Protein AF-E9T055-F1 (afdb_monomer)

Structure (mmCIF, N/CA/C/O backbone):
data_AF-E9T055-F1
#
_entry.id   AF-E9T055-F1
#
loop_
_atom_site.group_PDB
_atom_site.id
_atom_site.type_symbol
_atom_site.label_atom_id
_atom_site.label_alt_id
_atom_site.label_comp_id
_atom_site.label_asym_id
_atom_site.label_entity_id
_atom_site.label_seq_id
_atom_site.pdbx_PDB_ins_code
_atom_site.Cartn_x
_atom_site.Cartn_y
_atom_site.Cartn_z
_atom_site.occupancy
_atom_site.B_iso_or_equiv
_atom_site.auth_seq_id
_atom_site.auth_comp_id
_atom_site.auth_asym_id
_atom_site.auth_atom_id
_atom_site.pdbx_PDB_model_num
ATOM 1 N N . MET A 1 1 ? 21.273 -7.085 14.433 1.00 46.06 1 MET A N 1
ATOM 2 C CA . MET A 1 1 ? 21.015 -5.702 13.966 1.00 46.06 1 MET A CA 1
ATOM 3 C C . MET A 1 1 ? 19.591 -5.248 14.294 1.00 46.06 1 MET A C 1
ATOM 5 O O . MET A 1 1 ? 19.461 -4.330 15.084 1.00 46.06 1 MET A O 1
ATOM 9 N N . GLN A 1 2 ? 18.532 -5.926 13.826 1.00 58.69 2 GLN A N 1
ATOM 10 C CA . GLN A 1 2 ? 17.132 -5.527 14.103 1.00 58.69 2 GLN A CA 1
ATOM 11 C C . GLN A 1 2 ? 16.731 -5.529 15.595 1.00 58.69 2 GLN A C 1
ATOM 13 O O . GLN A 1 2 ? 15.925 -4.710 16.028 1.00 58.69 2 GLN A O 1
ATOM 18 N N . GLN A 1 3 ? 17.306 -6.429 16.399 1.00 58.56 3 GLN A N 1
ATOM 19 C CA . GLN A 1 3 ? 16.937 -6.596 17.810 1.00 58.56 3 GLN A CA 1
ATOM 20 C C . GLN A 1 3 ? 17.308 -5.380 18.673 1.00 58.56 3 GLN A C 1
ATOM 22 O O . GLN A 1 3 ? 16.549 -5.009 19.565 1.00 58.56 3 GLN A O 1
ATOM 27 N N . THR A 1 4 ? 18.441 -4.740 18.374 1.00 70.06 4 THR A N 1
ATOM 28 C CA . THR A 1 4 ? 18.891 -3.505 19.030 1.00 70.06 4 THR A CA 1
ATOM 29 C C . THR A 1 4 ? 18.048 -2.314 18.575 1.00 70.06 4 THR A C 1
ATOM 31 O O . THR A 1 4 ? 17.658 -1.495 19.397 1.00 70.06 4 THR A O 1
ATOM 34 N N . THR A 1 5 ? 17.680 -2.262 17.290 1.00 83.94 5 THR A N 1
ATOM 35 C CA . THR A 1 5 ? 16.850 -1.186 16.726 1.00 83.94 5 THR A CA 1
ATOM 36 C C . THR A 1 5 ? 15.470 -1.116 17.376 1.00 83.94 5 THR A C 1
ATOM 38 O O . THR A 1 5 ? 15.052 -0.041 17.786 1.00 83.94 5 THR A O 1
ATOM 41 N N . ALA A 1 6 ? 14.776 -2.248 17.530 1.00 86.81 6 ALA A N 1
ATOM 42 C CA . ALA A 1 6 ? 13.441 -2.244 18.128 1.00 86.81 6 ALA A CA 1
ATOM 43 C C . ALA A 1 6 ? 13.454 -1.922 19.634 1.00 86.81 6 ALA A C 1
ATOM 45 O O . ALA A 1 6 ? 12.548 -1.255 20.120 1.00 86.81 6 ALA A O 1
ATOM 46 N N . ALA A 1 7 ? 14.490 -2.357 20.366 1.00 87.69 7 ALA A N 1
ATOM 47 C CA . ALA A 1 7 ? 14.662 -2.001 21.777 1.00 87.69 7 ALA A CA 1
ATOM 48 C C . ALA A 1 7 ? 14.880 -0.497 21.964 1.00 87.69 7 ALA A C 1
ATOM 50 O O . ALA A 1 7 ? 14.247 0.118 22.819 1.00 87.69 7 ALA A O 1
ATOM 51 N N . ASN A 1 8 ? 15.753 0.084 21.138 1.00 92.19 8 ASN A N 1
ATOM 52 C CA . ASN A 1 8 ? 16.032 1.514 21.169 1.00 92.19 8 ASN A CA 1
ATOM 53 C C . ASN A 1 8 ? 14.782 2.317 20.800 1.00 92.19 8 ASN A C 1
ATOM 55 O O . ASN A 1 8 ? 14.433 3.247 21.518 1.00 92.19 8 ASN A O 1
ATOM 59 N N . LEU A 1 9 ? 14.058 1.895 19.756 1.00 90.75 9 LEU A N 1
ATOM 60 C CA . LEU A 1 9 ? 12.804 2.527 19.350 1.00 90.75 9 LEU A CA 1
ATOM 61 C C . LEU A 1 9 ? 11.763 2.506 20.474 1.00 90.75 9 LEU A C 1
ATOM 63 O O . LEU A 1 9 ? 11.134 3.521 20.752 1.00 90.75 9 LEU A O 1
ATOM 67 N N . GLU A 1 10 ? 11.576 1.365 21.138 1.00 93.06 10 GLU A N 1
ATOM 68 C CA . GLU A 1 10 ? 10.626 1.262 22.245 1.00 93.06 10 GLU A CA 1
ATOM 69 C C . GLU A 1 10 ? 11.003 2.184 23.409 1.00 93.06 10 GLU A C 1
ATOM 71 O O . GLU A 1 10 ? 10.148 2.901 23.933 1.00 93.06 10 GLU A O 1
ATOM 76 N N . MET A 1 11 ? 12.282 2.199 23.784 1.00 92.44 11 MET A N 1
ATOM 77 C CA . MET A 1 11 ? 12.797 3.071 24.836 1.00 92.44 11 MET A CA 1
ATOM 78 C C . MET A 1 11 ? 12.567 4.550 24.497 1.00 92.44 11 MET A C 1
ATOM 80 O O . MET A 1 11 ? 12.047 5.295 25.328 1.00 92.44 11 MET A O 1
ATOM 84 N N . GLU A 1 12 ? 12.899 4.968 23.275 1.00 94.31 12 GLU A N 1
ATOM 85 C CA . GLU A 1 12 ? 12.704 6.341 22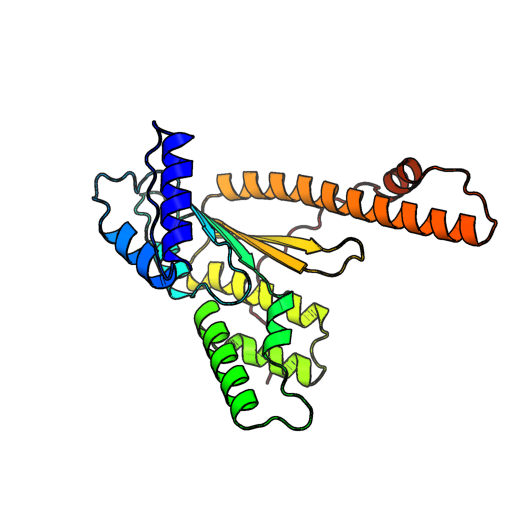.800 1.00 94.31 12 GLU A CA 1
ATOM 86 C C . GLU A 1 12 ? 11.224 6.738 22.784 1.00 94.31 12 GLU A C 1
ATOM 88 O O . GLU A 1 12 ? 10.860 7.799 23.294 1.00 94.31 12 GLU A O 1
ATOM 93 N N . LEU A 1 13 ? 10.351 5.876 22.254 1.00 93.69 13 LEU A N 1
ATOM 94 C CA . LEU A 1 13 ? 8.916 6.140 22.170 1.00 93.69 13 LEU A CA 1
ATOM 95 C C . LEU A 1 13 ? 8.266 6.249 23.553 1.00 93.69 13 LEU A C 1
ATOM 97 O O . LEU A 1 13 ? 7.467 7.159 23.782 1.00 93.69 13 LEU A O 1
ATOM 101 N N . ARG A 1 14 ? 8.616 5.361 24.491 1.00 94.38 14 ARG A N 1
ATOM 102 C CA . ARG A 1 14 ? 8.093 5.414 25.865 1.00 94.38 14 ARG A CA 1
ATOM 103 C C . ARG A 1 14 ? 8.603 6.641 26.622 1.00 94.38 14 ARG A C 1
ATOM 105 O O . ARG A 1 14 ? 7.838 7.223 27.386 1.00 94.38 14 ARG A O 1
ATOM 112 N N . ALA A 1 15 ? 9.849 7.057 26.387 1.00 94.38 15 ALA A N 1
ATOM 113 C CA . ALA A 1 15 ? 10.408 8.269 26.984 1.00 94.38 15 ALA A CA 1
ATOM 114 C C . ALA A 1 15 ? 9.726 9.544 26.460 1.00 94.38 15 ALA A C 1
ATOM 116 O O . ALA A 1 15 ? 9.413 10.438 27.243 1.00 94.38 15 ALA A O 1
ATOM 117 N N . GLN A 1 16 ? 9.462 9.623 25.152 1.00 95.81 16 GLN A N 1
ATOM 118 C CA . GLN A 1 16 ? 8.819 10.791 24.538 1.00 95.81 16 GLN A CA 1
ATOM 119 C C . GLN A 1 16 ? 7.305 10.850 24.798 1.00 95.81 16 GLN A C 1
ATOM 121 O O . GLN A 1 16 ? 6.741 11.939 24.902 1.00 95.81 16 GLN A O 1
ATOM 126 N N . TYR A 1 17 ? 6.637 9.697 24.920 1.00 94.88 17 TYR A N 1
ATOM 127 C CA . TYR A 1 17 ? 5.174 9.610 24.995 1.00 94.88 17 TYR A CA 1
ATOM 128 C C . TYR A 1 17 ? 4.675 8.697 26.134 1.00 94.88 17 TYR A C 1
ATOM 130 O O . TYR A 1 17 ? 3.920 7.753 25.881 1.00 94.88 17 TYR A O 1
ATOM 138 N N . PRO A 1 18 ? 5.009 8.986 27.406 1.00 90.81 18 PRO A N 1
ATOM 139 C CA . PRO A 1 18 ? 4.767 8.077 28.534 1.00 90.81 18 PRO A CA 1
ATOM 140 C C . PRO A 1 18 ? 3.284 7.777 28.816 1.00 90.81 18 PRO A C 1
ATOM 142 O O . PRO A 1 18 ? 2.963 6.756 29.412 1.00 90.81 18 PRO A O 1
ATOM 145 N N . GLY A 1 19 ? 2.364 8.646 28.383 1.00 92.00 19 GLY A N 1
ATOM 146 C CA . GLY A 1 19 ? 0.916 8.462 28.553 1.00 92.00 19 GLY A CA 1
ATOM 147 C C . GLY A 1 19 ? 0.210 7.751 27.393 1.00 92.00 19 GLY A C 1
ATOM 148 O O . GLY A 1 19 ? -1.018 7.666 27.392 1.00 92.00 19 GLY A O 1
ATOM 149 N N . ARG A 1 20 ? 0.938 7.300 26.363 1.00 90.38 20 ARG A N 1
ATOM 150 C CA . ARG A 1 20 ? 0.354 6.624 25.196 1.00 90.38 20 ARG A CA 1
ATOM 151 C C . ARG A 1 20 ? 0.462 5.107 25.344 1.00 90.38 20 ARG A C 1
ATOM 153 O O . ARG A 1 20 ? 1.477 4.584 25.790 1.00 90.38 20 ARG A O 1
ATOM 160 N N . SER A 1 21 ? -0.582 4.400 24.917 1.00 89.06 21 SER A N 1
ATOM 161 C CA . SER A 1 21 ? -0.531 2.946 24.749 1.00 89.06 21 SER A CA 1
ATOM 162 C C . SER A 1 21 ? 0.266 2.640 23.481 1.00 89.06 21 SER A C 1
ATOM 164 O O . SER A 1 21 ? -0.175 2.964 22.378 1.00 89.06 21 SER A O 1
ATOM 166 N N . LEU A 1 22 ? 1.471 2.102 23.662 1.00 91.81 22 LEU A N 1
ATOM 167 C CA . LEU A 1 22 ? 2.442 1.845 22.605 1.00 91.81 22 LEU A CA 1
ATOM 168 C C . LEU A 1 22 ? 2.981 0.428 22.753 1.00 91.81 22 LEU A C 1
ATOM 170 O O . LEU A 1 22 ? 3.386 0.036 23.847 1.00 91.81 22 LEU A O 1
ATOM 174 N N . GLU A 1 23 ? 3.028 -0.289 21.636 1.00 92.50 23 GLU A N 1
ATOM 175 C CA . GLU A 1 23 ? 3.639 -1.609 21.540 1.00 92.50 23 GLU A CA 1
ATOM 176 C C . GLU A 1 23 ? 4.581 -1.654 20.342 1.00 92.50 23 GLU A C 1
ATOM 178 O O . GLU A 1 23 ? 4.219 -1.243 19.237 1.00 92.50 23 GLU A O 1
ATOM 183 N N . VAL A 1 24 ? 5.795 -2.155 20.572 1.00 94.06 24 VAL A N 1
ATOM 184 C CA . VAL A 1 24 ? 6.817 -2.326 19.537 1.00 94.06 24 VAL A CA 1
ATOM 185 C C . VAL A 1 24 ? 7.055 -3.814 19.340 1.00 94.06 24 VAL A C 1
ATOM 187 O O . VAL A 1 24 ? 7.628 -4.492 20.189 1.00 94.06 24 VAL A O 1
ATOM 190 N N . LEU A 1 25 ? 6.617 -4.325 18.193 1.00 93.62 25 LEU A N 1
ATOM 191 C CA . LEU A 1 25 ? 6.795 -5.727 17.834 1.00 93.62 25 LEU A CA 1
ATOM 192 C C . LEU A 1 25 ? 8.102 -5.908 17.068 1.00 93.62 25 LEU A C 1
ATOM 194 O O . LEU A 1 25 ? 8.475 -5.075 16.241 1.00 93.62 25 LEU A O 1
ATOM 198 N N . ARG A 1 26 ? 8.806 -7.007 17.341 1.00 92.19 26 ARG A N 1
ATOM 199 C CA . ARG A 1 26 ? 10.111 -7.297 16.740 1.00 92.19 26 ARG A CA 1
ATOM 200 C C . ARG A 1 26 ? 9.993 -8.460 15.777 1.00 92.19 26 ARG A C 1
ATOM 202 O O . ARG A 1 26 ? 9.520 -9.512 16.176 1.00 92.19 26 ARG A O 1
ATOM 209 N N . GLY A 1 27 ? 10.536 -8.302 14.576 1.00 91.44 27 GLY A N 1
ATOM 210 C CA . GLY A 1 27 ? 10.607 -9.374 13.586 1.00 91.44 27 GLY A CA 1
ATOM 211 C C . GLY A 1 27 ? 9.810 -9.056 12.330 1.00 91.44 27 GLY A C 1
ATOM 212 O O . GLY A 1 27 ? 9.633 -7.892 11.970 1.00 91.44 27 GLY A O 1
ATOM 213 N N . ASP A 1 28 ? 9.372 -10.107 11.643 1.00 92.50 28 ASP A N 1
ATOM 214 C CA . ASP A 1 28 ? 8.614 -9.984 10.403 1.00 92.50 28 ASP A CA 1
ATOM 215 C C . ASP A 1 28 ? 7.184 -9.518 10.697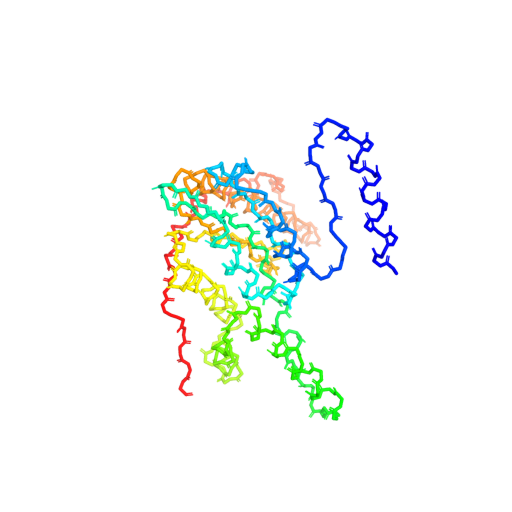 1.00 92.50 28 ASP A C 1
ATOM 217 O O . ASP A 1 28 ? 6.377 -10.238 11.286 1.00 92.50 28 ASP A O 1
ATOM 221 N N . CYS A 1 29 ? 6.846 -8.315 10.238 1.00 93.19 29 CYS A N 1
ATOM 222 C CA . CYS A 1 29 ? 5.507 -7.749 10.367 1.00 93.19 29 CYS A CA 1
ATOM 223 C C . CYS A 1 29 ? 4.394 -8.647 9.796 1.00 93.19 29 CYS A C 1
ATOM 225 O O . CYS A 1 29 ? 3.277 -8.602 10.312 1.00 93.19 29 CYS A O 1
ATOM 227 N N . ASN A 1 30 ? 4.690 -9.502 8.808 1.00 96.25 30 ASN A N 1
ATOM 228 C CA . ASN A 1 30 ? 3.722 -10.450 8.255 1.00 96.25 30 ASN A CA 1
ATOM 229 C C . ASN A 1 30 ? 3.304 -11.536 9.259 1.00 96.25 30 ASN A C 1
ATOM 231 O O . ASN A 1 30 ? 2.252 -12.155 9.108 1.00 96.25 30 ASN A O 1
ATOM 235 N N . VAL A 1 31 ? 4.119 -11.764 10.291 1.00 96.81 31 VAL A N 1
ATOM 236 C CA . VAL A 1 31 ? 3.879 -12.737 11.363 1.00 96.81 31 VAL A CA 1
ATOM 237 C C . VAL A 1 31 ? 3.429 -12.023 12.634 1.00 96.81 31 VAL A C 1
ATOM 239 O O . VAL A 1 31 ? 2.393 -12.359 13.214 1.00 96.81 31 VAL A O 1
ATOM 242 N N . GLU A 1 32 ? 4.181 -11.003 13.040 1.00 96.25 32 GLU A N 1
ATOM 243 C CA . GLU A 1 32 ? 4.028 -10.364 14.344 1.00 96.25 32 GLU A CA 1
ATOM 244 C C . GLU A 1 32 ? 2.740 -9.547 14.454 1.00 96.25 32 GLU A C 1
ATOM 246 O O . GLU A 1 32 ? 2.045 -9.628 15.466 1.00 96.25 32 GLU A O 1
ATOM 251 N N . ILE A 1 33 ? 2.362 -8.798 13.409 1.00 94.88 33 ILE A N 1
ATOM 252 C CA . ILE A 1 33 ? 1.152 -7.963 13.449 1.00 94.88 33 ILE A CA 1
ATOM 253 C C . ILE A 1 33 ? -0.106 -8.832 13.571 1.00 94.88 33 ILE A C 1
ATOM 255 O O . ILE A 1 33 ? -0.892 -8.598 14.496 1.00 94.88 33 ILE A O 1
ATOM 259 N N . PRO A 1 34 ? -0.326 -9.866 12.730 1.00 95.12 34 PRO A N 1
ATOM 260 C CA . PRO A 1 34 ? -1.441 -10.779 12.943 1.00 95.12 34 PRO A CA 1
ATOM 261 C C . PRO A 1 34 ? -1.384 -11.487 14.299 1.00 95.12 34 PRO A C 1
ATOM 263 O O . PRO A 1 34 ? -2.427 -11.645 14.931 1.00 95.12 34 PRO A O 1
ATOM 266 N N . GLY A 1 35 ? -0.195 -11.900 14.753 1.00 95.44 35 GLY A N 1
ATOM 267 C CA . GLY A 1 35 ? 0.003 -12.541 16.054 1.00 95.44 35 GLY A CA 1
ATOM 268 C C . GLY A 1 35 ? -0.468 -11.663 17.211 1.00 95.44 35 GLY A C 1
ATOM 269 O O . GLY A 1 35 ? -1.346 -12.064 17.973 1.00 95.44 35 GLY A O 1
ATOM 270 N N . TYR A 1 36 ? 0.038 -10.435 17.287 1.00 94.44 36 TYR A N 1
ATOM 271 C CA . TYR A 1 36 ? -0.318 -9.464 18.317 1.00 94.44 36 TYR A CA 1
ATOM 272 C C . TYR A 1 36 ? -1.791 -9.047 18.247 1.00 94.44 36 TYR A C 1
ATOM 274 O O . TYR A 1 36 ? -2.503 -9.080 19.244 1.00 94.44 36 TYR A O 1
ATOM 282 N N . LEU A 1 37 ? -2.316 -8.731 17.061 1.00 92.75 37 LEU A N 1
ATOM 283 C CA . LEU A 1 37 ? -3.715 -8.312 16.931 1.00 92.75 37 LEU A CA 1
ATOM 284 C C . LEU A 1 37 ? -4.712 -9.415 17.349 1.00 92.75 37 LEU A C 1
ATOM 286 O O . LEU A 1 37 ? -5.846 -9.109 17.730 1.00 92.75 37 LEU A O 1
ATOM 290 N N . LYS A 1 38 ? -4.323 -10.699 17.305 1.00 91.88 38 LYS A N 1
ATOM 291 C CA . LYS A 1 38 ? -5.142 -11.808 17.832 1.00 91.88 38 LYS A CA 1
ATOM 292 C C . LYS A 1 38 ? -5.223 -11.818 19.358 1.00 91.88 38 LYS A C 1
ATOM 294 O O . LYS A 1 38 ? -6.234 -12.289 19.872 1.00 91.88 38 LYS A O 1
ATOM 299 N N . THR A 1 39 ? -4.209 -11.315 20.067 1.00 91.94 39 THR A N 1
ATOM 300 C CA . THR A 1 39 ? -4.184 -11.310 21.542 1.00 91.94 39 THR A CA 1
ATOM 301 C C . THR A 1 39 ? -5.068 -10.217 22.136 1.00 91.94 39 THR A C 1
ATOM 303 O O . THR A 1 39 ? -5.512 -10.335 23.276 1.00 91.94 39 THR A O 1
ATOM 306 N N . LEU A 1 40 ? -5.366 -9.172 21.356 1.00 89.44 40 LEU A N 1
ATOM 307 C CA . LEU A 1 40 ? -6.234 -8.081 21.782 1.00 89.44 40 LEU A CA 1
ATOM 308 C C . LEU A 1 40 ? -7.634 -8.604 22.116 1.00 89.44 40 LEU A C 1
ATOM 310 O O . LEU A 1 40 ? -8.292 -9.230 21.276 1.00 89.44 40 LEU A O 1
ATOM 314 N N . SER A 1 41 ? -8.098 -8.307 23.331 1.00 81.00 41 SER A N 1
ATOM 315 C CA . SER A 1 41 ? -9.401 -8.748 23.830 1.00 81.00 41 SER A CA 1
ATOM 316 C C . SER A 1 41 ? -10.559 -8.214 22.978 1.00 81.00 41 SER A C 1
ATOM 318 O O . SER A 1 41 ? -10.399 -7.361 22.096 1.00 81.00 41 SER A O 1
ATOM 320 N N . ILE A 1 42 ? -11.763 -8.727 23.237 1.00 71.69 42 ILE A N 1
ATOM 321 C CA . ILE A 1 42 ? -12.974 -8.197 22.604 1.00 71.69 42 ILE A CA 1
ATOM 322 C C . ILE A 1 42 ? -13.282 -6.758 23.044 1.00 71.69 42 ILE A C 1
ATOM 324 O O . ILE A 1 42 ? -13.889 -6.018 22.274 1.00 71.69 42 ILE A O 1
ATOM 328 N N . ASP A 1 43 ? -12.806 -6.369 24.232 1.00 75.38 43 ASP A N 1
ATOM 329 C CA . ASP A 1 43 ? -12.956 -5.025 24.798 1.00 75.38 43 ASP A CA 1
ATOM 330 C C . ASP A 1 43 ? -11.988 -4.016 24.178 1.00 75.38 43 ASP A C 1
ATOM 332 O O . ASP A 1 43 ? -12.212 -2.807 24.277 1.00 75.38 43 ASP A O 1
ATOM 336 N N . TRP A 1 44 ? -10.932 -4.485 23.494 1.00 84.00 44 TRP A N 1
ATOM 337 C CA . TRP A 1 44 ? -10.152 -3.603 22.632 1.00 84.00 44 TRP A CA 1
ATOM 338 C C . TRP A 1 44 ? -11.114 -2.935 21.648 1.00 84.00 44 TRP A C 1
ATOM 340 O O . TRP A 1 44 ? -11.946 -3.644 21.073 1.00 84.00 44 TRP A O 1
ATOM 350 N N . PRO A 1 45 ? -11.038 -1.610 21.418 1.00 79.25 45 PRO A N 1
ATOM 351 C CA . PRO A 1 45 ? -12.057 -0.864 20.690 1.00 79.25 45 PRO A CA 1
ATOM 352 C C . PRO A 1 45 ? -12.019 -1.160 19.183 1.00 79.25 45 PRO A C 1
ATOM 354 O O . PRO A 1 45 ? -11.789 -0.289 18.350 1.00 79.25 45 PRO A O 1
ATOM 357 N N . ARG A 1 46 ? -12.328 -2.401 18.793 1.00 77.19 46 ARG A N 1
ATOM 358 C CA . ARG A 1 46 ? -12.451 -2.883 17.410 1.00 77.19 46 ARG A CA 1
ATOM 359 C C . ARG A 1 46 ? -13.581 -2.162 16.661 1.00 77.19 46 ARG A C 1
ATOM 361 O O . ARG A 1 46 ? -13.644 -2.218 15.429 1.00 77.19 46 ARG A O 1
ATOM 368 N N . TYR A 1 47 ? -14.443 -1.454 17.399 1.00 75.94 47 TYR A N 1
ATOM 369 C CA . TYR A 1 47 ? -15.446 -0.528 16.884 1.00 75.94 47 TYR A CA 1
ATOM 370 C C . TYR A 1 47 ? -14.868 0.836 16.469 1.00 75.94 47 TYR A C 1
ATOM 372 O O . TYR A 1 47 ? -15.416 1.453 15.554 1.00 75.94 47 TYR A O 1
ATOM 380 N N . ALA A 1 48 ? -13.768 1.298 17.071 1.00 82.62 48 ALA A N 1
ATOM 381 C CA . ALA A 1 48 ? -13.141 2.582 16.758 1.00 82.62 48 ALA A CA 1
ATOM 382 C C . ALA A 1 48 ? -12.454 2.569 15.385 1.00 82.62 48 ALA A C 1
ATOM 384 O O . ALA A 1 48 ? -12.232 1.506 14.799 1.00 82.62 48 ALA A O 1
ATOM 385 N N . ALA A 1 49 ? -12.163 3.757 14.849 1.00 85.88 49 ALA A N 1
ATOM 386 C CA . ALA A 1 49 ? -11.407 3.900 13.609 1.00 85.88 49 ALA A CA 1
ATOM 387 C C . ALA A 1 49 ? -9.981 3.360 13.794 1.00 85.88 49 ALA A C 1
ATOM 389 O O . ALA A 1 49 ? -9.342 3.626 14.809 1.00 85.88 49 ALA A O 1
ATOM 390 N N . VAL A 1 50 ? -9.500 2.601 12.810 1.00 91.44 50 VAL A N 1
ATOM 391 C CA . VAL A 1 50 ? -8.140 2.053 12.792 1.00 91.44 50 VAL A CA 1
ATOM 392 C C . VAL A 1 50 ? -7.528 2.397 11.447 1.00 91.44 50 VAL A C 1
ATOM 394 O O . VAL A 1 50 ? -8.144 2.148 10.409 1.00 91.44 50 VAL A O 1
ATOM 397 N N . PHE A 1 51 ? -6.323 2.944 11.495 1.00 92.94 51 PHE A N 1
ATOM 398 C CA . PHE A 1 51 ? -5.527 3.333 10.344 1.00 92.94 51 PHE A CA 1
ATOM 399 C C . PHE A 1 51 ? -4.207 2.564 10.392 1.00 92.94 51 PHE A C 1
ATOM 401 O O . PHE A 1 51 ? -3.564 2.522 11.441 1.00 92.94 51 PHE A O 1
ATOM 408 N N . ALA A 1 52 ? -3.821 1.942 9.283 1.00 95.88 52 ALA A N 1
ATOM 409 C CA . ALA A 1 52 ? -2.570 1.211 9.155 1.00 95.88 52 ALA A CA 1
ATOM 410 C C . ALA A 1 52 ? -1.700 1.861 8.080 1.00 95.88 52 ALA A C 1
ATOM 412 O O . ALA A 1 52 ? -2.053 1.868 6.900 1.00 95.88 52 ALA A O 1
ATOM 413 N N . MET A 1 53 ? -0.545 2.371 8.499 1.00 94.94 53 MET A N 1
ATOM 414 C CA . MET A 1 53 ? 0.514 2.791 7.592 1.00 94.94 53 MET A CA 1
ATOM 415 C C . MET A 1 53 ? 1.356 1.570 7.234 1.00 94.94 53 MET A C 1
ATOM 417 O O . MET A 1 53 ? 2.030 0.998 8.087 1.00 94.94 53 MET A O 1
ATOM 421 N N . VAL A 1 54 ? 1.264 1.149 5.979 1.00 94.88 54 VAL A N 1
ATOM 422 C CA . VAL A 1 54 ? 1.980 0.002 5.430 1.00 94.88 54 VAL A CA 1
ATOM 423 C C . VAL A 1 54 ? 3.134 0.545 4.599 1.00 94.88 54 VAL A C 1
ATOM 425 O O . VAL A 1 54 ? 2.985 0.837 3.412 1.00 94.88 54 VAL A O 1
ATOM 428 N N . ASP A 1 55 ? 4.264 0.741 5.268 1.00 89.69 55 ASP A N 1
ATOM 429 C CA . ASP A 1 55 ? 5.481 1.285 4.677 1.00 89.69 55 ASP A CA 1
ATOM 430 C C . ASP A 1 55 ? 6.446 0.149 4.330 1.00 89.69 55 ASP A C 1
ATOM 432 O O . ASP A 1 55 ? 7.122 -0.405 5.197 1.00 89.69 55 ASP A O 1
ATOM 436 N N . GLN A 1 56 ? 6.442 -0.256 3.062 1.00 85.00 56 GLN A N 1
ATOM 437 C CA . GLN A 1 56 ? 7.370 -1.252 2.536 1.00 85.00 56 GLN A CA 1
ATOM 438 C C . GLN A 1 56 ? 8.288 -0.613 1.504 1.00 85.00 56 GLN A C 1
ATOM 440 O O . GLN A 1 56 ? 7.894 0.302 0.779 1.00 85.00 56 GLN A O 1
ATOM 445 N N . PHE A 1 57 ? 9.503 -1.140 1.398 1.00 77.38 57 PHE A N 1
ATOM 446 C CA . PHE A 1 57 ? 10.483 -0.629 0.451 1.00 77.38 57 PHE A CA 1
ATOM 447 C C . PHE A 1 57 ? 10.268 -1.217 -0.951 1.00 77.38 57 PHE A C 1
ATOM 449 O O . PHE A 1 57 ? 10.331 -0.506 -1.949 1.00 77.38 57 PHE A O 1
ATOM 456 N N . SER A 1 58 ? 9.994 -2.516 -1.037 1.00 82.12 58 SER A N 1
ATOM 457 C CA . SER A 1 58 ? 9.814 -3.280 -2.269 1.00 82.12 58 SER A CA 1
ATOM 458 C C . SER A 1 58 ? 8.619 -4.234 -2.127 1.00 82.12 58 SER A C 1
ATOM 460 O O . SER A 1 58 ? 7.480 -3.791 -2.252 1.00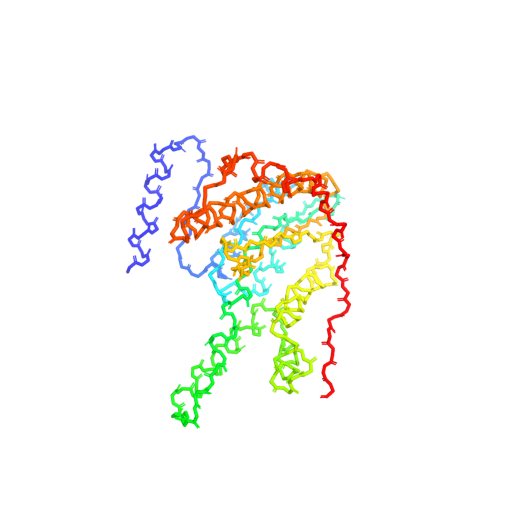 82.12 58 SER A O 1
ATOM 462 N N . ALA A 1 59 ? 8.867 -5.525 -1.892 1.00 88.25 59 ALA A N 1
ATOM 463 C CA . ALA A 1 59 ? 7.869 -6.590 -1.787 1.00 88.25 59 ALA A CA 1
ATOM 464 C C . ALA A 1 59 ? 8.042 -7.347 -0.461 1.00 88.25 59 ALA A C 1
ATOM 466 O O . ALA A 1 59 ? 8.323 -8.551 -0.436 1.00 88.25 59 ALA A O 1
ATOM 467 N N . GLU A 1 60 ? 8.035 -6.612 0.651 1.00 90.81 60 GLU A N 1
ATOM 468 C CA . GLU A 1 60 ? 8.142 -7.166 2.006 1.00 90.81 60 GLU A CA 1
ATOM 469 C C . GLU A 1 60 ? 6.775 -7.552 2.572 1.00 90.81 60 GLU A C 1
ATOM 471 O O . GLU A 1 60 ? 6.673 -8.570 3.254 1.00 90.81 60 GLU A O 1
ATOM 476 N N . ILE A 1 61 ? 5.729 -6.772 2.291 1.00 95.06 61 ILE A N 1
ATOM 477 C CA . ILE A 1 61 ? 4.394 -7.004 2.845 1.00 95.06 61 ILE A CA 1
ATOM 478 C C . ILE A 1 61 ? 3.628 -7.957 1.942 1.00 95.06 61 ILE A C 1
ATOM 480 O O . ILE A 1 61 ? 3.409 -7.693 0.763 1.00 95.06 61 ILE A O 1
ATOM 484 N N . SER A 1 62 ? 3.196 -9.067 2.524 1.00 96.31 62 SER A N 1
ATOM 485 C CA . SER A 1 62 ? 2.368 -10.075 1.880 1.00 96.31 62 SER A CA 1
ATOM 486 C C . SER A 1 62 ? 0.903 -9.653 1.803 1.00 96.31 62 SER A C 1
ATOM 488 O O . SER A 1 62 ? 0.375 -8.936 2.660 1.00 96.31 62 SER A O 1
ATOM 490 N N . TRP A 1 63 ? 0.216 -10.187 0.800 1.00 97.69 63 TRP A N 1
ATOM 491 C CA . TRP A 1 63 ? -1.221 -10.047 0.634 1.00 97.69 63 TRP A CA 1
ATOM 492 C C . TRP A 1 63 ? -2.004 -10.541 1.851 1.00 97.69 63 TRP A C 1
ATOM 494 O O . TRP A 1 63 ? -2.960 -9.890 2.262 1.00 97.69 63 TRP A O 1
ATOM 504 N N . ASP A 1 64 ? -1.567 -11.635 2.475 1.00 97.81 64 ASP A N 1
ATOM 505 C CA . ASP A 1 64 ? -2.226 -12.218 3.649 1.00 97.81 64 ASP A CA 1
ATOM 506 C C . ASP A 1 64 ? -2.251 -11.245 4.834 1.00 97.81 64 ASP A C 1
ATOM 508 O O . ASP A 1 64 ? -3.215 -11.202 5.599 1.00 97.81 64 ASP A O 1
ATOM 512 N N . THR A 1 65 ? -1.228 -10.394 4.955 1.00 97.62 65 THR A N 1
ATOM 513 C CA . THR A 1 65 ? -1.190 -9.344 5.982 1.00 97.62 65 THR A CA 1
ATOM 514 C C . THR A 1 65 ? -2.218 -8.255 5.695 1.00 97.62 65 THR A C 1
ATOM 516 O O . THR A 1 65 ? -2.955 -7.844 6.596 1.00 97.62 65 THR A O 1
ATOM 519 N N . LEU A 1 66 ? -2.333 -7.822 4.437 1.00 97.62 66 LEU A N 1
ATOM 520 C CA . LEU A 1 66 ? -3.358 -6.860 4.021 1.00 97.62 66 LEU A CA 1
ATOM 521 C C . LEU A 1 66 ? -4.766 -7.441 4.190 1.00 97.62 66 LEU A C 1
ATOM 523 O O . LEU A 1 66 ? -5.670 -6.765 4.687 1.00 97.62 66 LEU A O 1
ATOM 527 N N . GLU A 1 67 ? -4.950 -8.711 3.832 1.00 97.62 67 GLU A N 1
ATOM 528 C CA . GLU A 1 67 ? -6.204 -9.430 4.013 1.00 97.62 67 GLU A CA 1
ATOM 529 C C . GLU A 1 67 ? -6.577 -9.510 5.496 1.00 97.62 67 GLU A C 1
ATOM 531 O O . GLU A 1 67 ? -7.714 -9.185 5.861 1.00 97.62 67 GLU A O 1
ATOM 536 N N . TYR A 1 68 ? -5.619 -9.854 6.360 1.00 96.75 68 TYR A N 1
ATOM 537 C CA . TYR A 1 68 ? -5.816 -9.894 7.803 1.00 96.75 68 TYR A CA 1
ATOM 538 C C . TYR A 1 68 ? -6.270 -8.531 8.347 1.00 96.75 68 TYR A C 1
ATOM 540 O O . TYR A 1 68 ? -7.301 -8.446 9.023 1.00 96.75 68 TYR A O 1
ATOM 548 N N . LEU A 1 69 ? -5.569 -7.446 7.997 1.00 95.94 69 LEU A N 1
ATOM 549 C CA . LEU A 1 69 ? -5.944 -6.083 8.393 1.00 95.94 69 LEU A CA 1
ATOM 550 C C . LEU A 1 69 ? -7.351 -5.713 7.901 1.00 95.94 69 LEU A C 1
ATOM 552 O O . LEU A 1 69 ? -8.154 -5.169 8.663 1.00 95.94 69 LEU A O 1
ATOM 556 N N . SER A 1 70 ? -7.701 -6.078 6.664 1.00 94.81 70 SER A N 1
ATOM 557 C CA . SER A 1 70 ? -9.015 -5.785 6.071 1.00 94.81 70 SER A CA 1
ATOM 558 C C . SER A 1 70 ? -10.194 -6.454 6.796 1.00 94.81 70 SER A C 1
ATOM 560 O O . SER A 1 70 ? -11.341 -6.015 6.650 1.00 94.81 70 SER A O 1
ATOM 562 N N . ARG A 1 71 ? -9.921 -7.516 7.569 1.00 92.44 71 ARG A N 1
ATOM 563 C CA . ARG A 1 71 ? -10.901 -8.313 8.330 1.00 92.44 71 ARG A CA 1
ATOM 564 C C . ARG A 1 71 ? -10.819 -8.104 9.842 1.00 92.44 71 ARG A C 1
ATOM 566 O O . ARG A 1 71 ? -11.716 -8.536 10.561 1.00 92.44 71 ARG A O 1
ATOM 573 N N . PHE A 1 72 ? -9.763 -7.459 10.337 1.00 91.88 72 PHE A N 1
ATOM 574 C CA . PHE A 1 72 ? -9.497 -7.343 11.771 1.00 91.88 72 PHE A CA 1
ATOM 575 C C . PHE A 1 72 ? -10.602 -6.592 12.534 1.00 91.88 72 PHE A C 1
ATOM 577 O O . PHE A 1 72 ? -10.974 -6.973 13.652 1.00 91.88 72 PHE A O 1
ATOM 584 N N . ARG A 1 73 ? -11.148 -5.527 11.931 1.00 87.75 73 ARG A N 1
ATOM 585 C CA . ARG A 1 73 ? -12.215 -4.732 12.548 1.00 87.75 73 ARG A CA 1
ATOM 586 C C . ARG A 1 73 ? -13.549 -5.464 12.538 1.00 87.75 73 ARG A C 1
ATOM 588 O O . ARG A 1 73 ? -13.952 -6.072 11.553 1.00 87.75 73 ARG A O 1
ATOM 595 N N . ARG A 1 74 ? -14.280 -5.303 13.639 1.00 75.75 74 ARG A N 1
ATOM 596 C CA . ARG A 1 74 ? -15.642 -5.806 13.826 1.00 75.75 74 ARG A CA 1
ATOM 597 C C . ARG A 1 74 ? -16.517 -4.635 14.247 1.00 75.75 74 ARG A C 1
ATOM 599 O O . ARG A 1 74 ? -16.547 -4.268 15.416 1.00 75.75 74 ARG A O 1
ATOM 606 N N . ASN A 1 75 ? -17.187 -4.000 13.289 1.00 79.62 75 ASN A N 1
ATOM 607 C CA . ASN A 1 75 ? -18.134 -2.924 13.576 1.00 79.62 75 ASN A CA 1
ATOM 608 C C . ASN A 1 75 ? -19.406 -3.078 12.737 1.00 79.62 75 ASN A C 1
ATOM 610 O O . ASN A 1 75 ? -19.369 -3.585 11.619 1.00 79.62 75 ASN A O 1
ATOM 614 N N . LYS A 1 76 ? -20.530 -2.591 13.279 1.00 80.06 76 LYS A N 1
ATOM 615 C CA . LYS A 1 76 ? -21.859 -2.680 12.647 1.00 80.06 76 LYS A CA 1
ATOM 616 C C . LYS A 1 76 ? -21.969 -1.911 11.325 1.00 80.06 76 LYS A C 1
ATOM 618 O O . LYS A 1 76 ? -22.890 -2.157 10.561 1.00 80.06 76 LYS A O 1
ATOM 623 N N . ARG A 1 77 ? -21.046 -0.979 11.064 1.00 83.75 77 ARG A N 1
ATOM 624 C CA . ARG A 1 77 ? -21.012 -0.161 9.842 1.00 83.75 77 ARG A CA 1
ATOM 625 C C . ARG A 1 77 ? -20.236 -0.832 8.703 1.00 83.75 77 ARG A C 1
ATOM 627 O O . ARG A 1 77 ? -20.161 -0.262 7.624 1.00 83.75 77 ARG A O 1
ATOM 634 N N . GLY A 1 78 ? -19.640 -2.005 8.938 1.00 83.75 78 GLY A N 1
ATOM 635 C CA . GLY A 1 78 ? -18.838 -2.719 7.940 1.00 83.75 78 GLY A CA 1
ATOM 636 C C . GLY A 1 78 ? -17.506 -2.041 7.599 1.00 83.75 78 GLY A C 1
ATOM 637 O O . GLY A 1 78 ? -16.889 -2.374 6.592 1.00 83.75 78 GLY A O 1
ATOM 638 N N . PHE A 1 79 ? -17.041 -1.086 8.410 1.00 89.38 79 PHE A N 1
ATOM 639 C CA . PHE A 1 79 ? -15.800 -0.368 8.132 1.00 89.38 79 PHE A CA 1
ATOM 640 C C . PHE A 1 79 ? -14.570 -1.252 8.337 1.00 89.38 79 PHE A C 1
ATOM 642 O O . PHE A 1 79 ? -14.459 -1.967 9.334 1.00 89.38 79 PHE A O 1
ATOM 649 N N . LYS A 1 80 ? -13.610 -1.143 7.425 1.00 93.19 80 LYS A N 1
ATOM 650 C CA . LYS A 1 80 ? -12.326 -1.846 7.490 1.00 93.19 80 LYS A CA 1
ATOM 651 C C . LYS A 1 80 ? -11.270 -0.994 8.197 1.00 93.19 80 LYS A C 1
ATOM 653 O O . LYS A 1 80 ? -11.539 0.147 8.587 1.00 93.19 80 LYS A O 1
ATOM 658 N N . VAL A 1 81 ? -10.093 -1.574 8.423 1.00 95.06 81 VAL A N 1
ATOM 659 C CA . VAL A 1 81 ? -8.883 -0.789 8.705 1.00 95.06 81 VAL A CA 1
ATOM 660 C C . VAL A 1 81 ? -8.579 0.036 7.458 1.00 95.06 81 VAL A C 1
ATOM 662 O O . VAL A 1 81 ? -8.541 -0.528 6.365 1.00 95.06 81 VAL A O 1
ATOM 665 N N . GLU A 1 82 ? -8.408 1.345 7.601 1.00 96.19 82 GLU A N 1
ATOM 666 C CA . GLU A 1 82 ? -7.981 2.198 6.490 1.00 96.19 82 GLU A CA 1
ATOM 667 C C . GLU A 1 82 ? -6.492 1.970 6.238 1.00 96.19 82 GLU A C 1
ATOM 669 O O . GLU A 1 82 ? -5.696 2.023 7.175 1.00 96.19 82 GLU A O 1
ATOM 674 N N . LEU A 1 83 ? -6.122 1.663 4.996 1.00 97.12 83 LEU A N 1
ATOM 675 C CA . LEU A 1 83 ? -4.739 1.356 4.637 1.00 97.12 83 LEU A CA 1
ATOM 676 C C . LEU A 1 83 ? -4.102 2.561 3.965 1.00 97.12 83 LEU A C 1
ATOM 678 O O . LEU A 1 83 ? -4.688 3.130 3.048 1.00 97.12 83 LEU A O 1
ATOM 682 N N . TRP A 1 84 ? -2.884 2.887 4.372 1.00 95.31 84 TRP A N 1
ATOM 683 C CA . TRP A 1 84 ? -1.977 3.778 3.665 1.00 95.31 84 TRP A CA 1
ATOM 684 C C . TRP A 1 84 ? -0.781 2.963 3.196 1.00 95.31 84 TRP A C 1
ATOM 686 O O . TRP A 1 84 ? 0.141 2.708 3.966 1.00 95.31 84 TRP A O 1
ATOM 696 N N . LEU A 1 85 ? -0.834 2.494 1.954 1.00 94.62 85 LEU A N 1
ATOM 697 C CA . LEU A 1 85 ? 0.148 1.572 1.396 1.00 94.62 85 LEU A CA 1
ATOM 698 C C . LEU A 1 85 ? 1.181 2.325 0.563 1.00 94.62 85 LEU A C 1
ATOM 700 O O . LEU A 1 85 ? 0.846 2.842 -0.502 1.00 94.62 85 LEU A O 1
ATOM 704 N N . TYR A 1 86 ? 2.437 2.334 1.003 1.00 91.00 86 TYR A N 1
ATOM 705 C CA . TYR A 1 86 ? 3.554 2.729 0.150 1.00 91.00 86 TYR A CA 1
ATOM 706 C C . TYR A 1 86 ? 3.830 1.617 -0.858 1.00 91.00 86 TYR A C 1
ATOM 708 O O . TYR A 1 86 ? 4.109 0.473 -0.498 1.00 91.00 86 TYR A O 1
ATOM 716 N N . PHE A 1 87 ? 3.707 1.944 -2.142 1.00 88.88 87 PHE A N 1
ATOM 717 C CA . PHE A 1 87 ? 3.835 0.985 -3.225 1.00 88.88 87 PHE A CA 1
ATOM 718 C C . PHE A 1 87 ? 5.005 1.349 -4.144 1.00 88.88 87 PHE A C 1
ATOM 720 O O . PHE A 1 87 ? 4.902 2.209 -5.024 1.00 88.88 87 PHE A O 1
ATOM 727 N N . GLY A 1 88 ? 6.136 0.669 -3.939 1.00 80.81 88 GLY A N 1
ATOM 728 C CA . GLY A 1 88 ? 7.399 0.864 -4.659 1.00 80.81 88 GLY A CA 1
ATOM 729 C C . GLY A 1 88 ? 7.427 0.270 -6.072 1.00 80.81 88 GLY A C 1
ATOM 730 O O . GLY A 1 88 ? 8.380 -0.417 -6.438 1.00 80.81 88 GLY A O 1
ATOM 731 N N . HIS A 1 89 ? 6.403 0.519 -6.896 1.00 78.88 89 HIS A N 1
ATOM 732 C CA . HIS A 1 89 ? 6.274 -0.072 -8.240 1.00 78.88 89 HIS A CA 1
ATOM 733 C C . HIS A 1 89 ? 7.472 0.203 -9.170 1.00 78.88 89 HIS A C 1
ATOM 735 O O . HIS A 1 89 ? 7.749 -0.592 -10.067 1.00 78.88 89 HIS A O 1
ATOM 741 N N . GLY A 1 90 ? 8.209 1.301 -8.964 1.00 71.06 90 GLY A N 1
ATOM 742 C CA . GLY A 1 90 ? 9.423 1.621 -9.724 1.00 71.06 90 GLY A CA 1
ATOM 743 C C . GLY A 1 90 ? 10.615 0.698 -9.436 1.00 71.06 90 GLY A C 1
ATOM 744 O O . GLY A 1 90 ? 11.515 0.584 -10.269 1.00 71.06 90 GLY A O 1
ATOM 745 N N . LEU A 1 91 ? 10.621 0.016 -8.288 1.00 71.56 91 LEU A N 1
ATOM 746 C CA . LEU A 1 91 ? 11.700 -0.882 -7.869 1.00 71.56 91 LEU A CA 1
ATOM 747 C C . LEU A 1 91 ? 11.466 -2.328 -8.320 1.00 71.56 91 LEU A C 1
ATOM 749 O O . LEU A 1 91 ? 12.429 -3.076 -8.482 1.00 71.56 91 LEU A O 1
ATOM 753 N N . LEU A 1 92 ? 10.213 -2.708 -8.592 1.00 79.25 92 LEU A N 1
ATOM 754 C CA . LEU A 1 92 ? 9.854 -4.073 -8.985 1.00 79.25 92 LEU A CA 1
ATOM 755 C C . LEU A 1 92 ? 10.602 -4.562 -10.241 1.00 79.25 92 LEU A C 1
ATOM 757 O O . LEU A 1 92 ? 11.208 -5.627 -10.159 1.00 79.25 92 LEU A O 1
ATOM 761 N N . PRO A 1 93 ? 10.696 -3.797 -11.349 1.00 76.00 93 PRO A N 1
ATOM 762 C CA . PRO A 1 93 ? 11.467 -4.214 -12.524 1.00 76.00 93 PRO A CA 1
ATOM 763 C C . PRO A 1 93 ? 12.939 -4.530 -12.257 1.00 76.00 93 PRO A C 1
ATOM 765 O O . PRO A 1 93 ? 13.511 -5.393 -12.915 1.00 76.00 93 PRO A O 1
ATOM 768 N N . ARG A 1 94 ? 13.571 -3.821 -11.312 1.00 74.50 94 ARG A N 1
ATOM 769 C CA . ARG A 1 94 ? 15.023 -3.903 -11.097 1.00 74.50 94 ARG A CA 1
ATOM 770 C C . ARG A 1 94 ? 15.459 -5.264 -10.564 1.00 74.50 94 ARG A C 1
ATOM 772 O O . ARG A 1 94 ? 16.566 -5.691 -10.859 1.00 74.50 94 ARG A O 1
ATOM 779 N N . GLY A 1 95 ? 14.601 -5.939 -9.801 1.00 74.75 95 GLY A N 1
ATOM 780 C CA . GLY A 1 95 ? 14.892 -7.273 -9.269 1.00 74.75 95 GLY A CA 1
ATOM 781 C C . GLY A 1 95 ? 14.524 -8.426 -10.210 1.00 74.75 95 GLY A C 1
ATOM 782 O O . GLY A 1 95 ? 14.740 -9.577 -9.849 1.00 74.75 95 GLY A O 1
ATOM 783 N N . LEU A 1 96 ? 13.959 -8.135 -11.389 1.00 79.19 96 LEU A N 1
ATOM 784 C CA . LEU A 1 96 ? 13.481 -9.142 -12.347 1.00 79.19 96 LEU A CA 1
ATOM 785 C C . LEU A 1 96 ? 14.392 -9.318 -13.571 1.00 79.19 96 LEU A C 1
ATOM 787 O O . LEU A 1 96 ? 14.177 -10.235 -14.358 1.00 79.19 96 LEU A O 1
ATOM 791 N N . GLY A 1 97 ? 15.394 -8.454 -13.744 1.00 76.88 97 GLY A N 1
ATOM 792 C CA . GLY A 1 97 ? 16.338 -8.546 -14.854 1.00 76.88 97 GLY A CA 1
ATOM 793 C C . GLY A 1 97 ? 17.330 -9.693 -14.669 1.00 76.88 97 GLY A C 1
ATOM 794 O O . GLY A 1 97 ? 18.051 -9.745 -13.672 1.00 76.88 97 GLY A O 1
ATOM 795 N N . LEU A 1 98 ? 17.397 -10.579 -15.658 1.00 67.31 98 LEU A N 1
ATOM 796 C CA . LEU A 1 98 ? 18.530 -11.472 -15.873 1.00 67.31 98 LEU A CA 1
ATOM 797 C C . LEU A 1 98 ? 19.436 -10.760 -16.886 1.00 67.31 98 LEU A C 1
ATOM 799 O O . LEU A 1 98 ? 18.949 -10.348 -17.933 1.00 67.31 98 LEU A O 1
ATOM 803 N N . GLY A 1 99 ? 20.708 -10.527 -16.553 1.00 67.12 99 GLY A N 1
ATOM 804 C CA . GLY A 1 99 ? 21.676 -10.013 -17.534 1.00 67.12 99 GLY A CA 1
ATOM 805 C C . GLY A 1 99 ? 21.879 -10.996 -18.696 1.00 67.12 99 GLY A C 1
ATOM 806 O O . GLY A 1 99 ? 21.296 -12.077 -18.686 1.00 67.12 99 GLY A O 1
ATOM 807 N N . ASP A 1 100 ? 22.729 -10.647 -19.664 1.00 68.00 100 ASP A N 1
ATOM 808 C CA . ASP A 1 100 ? 22.865 -11.406 -20.922 1.00 68.00 100 ASP A CA 1
ATOM 809 C C . ASP A 1 100 ? 23.334 -12.866 -20.728 1.00 68.00 100 ASP A C 1
ATOM 811 O O . ASP A 1 100 ? 22.892 -13.759 -21.448 1.00 68.00 100 ASP A O 1
ATOM 815 N N . GLU A 1 101 ? 24.157 -13.139 -19.707 1.00 72.69 101 GLU A N 1
ATOM 816 C CA . GLU A 1 101 ? 24.599 -14.492 -19.329 1.00 72.69 101 GLU A CA 1
ATOM 817 C C . GLU A 1 101 ? 24.417 -14.730 -17.817 1.00 72.69 101 GLU A C 1
ATOM 819 O O . GLU A 1 101 ? 25.344 -14.542 -17.023 1.00 72.69 101 GLU A O 1
ATOM 824 N N . PRO A 1 102 ? 23.209 -15.110 -17.364 1.00 78.94 102 PRO A N 1
ATOM 825 C CA . PRO A 1 102 ? 22.939 -15.283 -15.947 1.00 78.94 102 PRO A CA 1
ATOM 826 C C . PRO A 1 102 ? 23.456 -16.639 -15.452 1.00 78.94 102 PRO A C 1
ATOM 828 O O . PRO A 1 102 ? 23.102 -17.698 -15.973 1.00 78.94 102 PRO A O 1
ATOM 831 N N . ASP A 1 103 ? 24.244 -16.626 -14.378 1.00 85.06 103 ASP A N 1
ATOM 832 C CA . ASP A 1 103 ? 24.598 -17.856 -13.674 1.00 85.06 103 ASP A CA 1
ATOM 833 C C . ASP A 1 103 ? 23.376 -18.480 -12.955 1.00 85.06 103 ASP A C 1
ATOM 835 O O . ASP A 1 103 ? 22.323 -17.858 -12.760 1.00 85.06 103 ASP A O 1
ATOM 839 N N . LYS A 1 104 ? 23.509 -19.738 -12.510 1.00 87.19 104 LYS A N 1
ATOM 840 C CA . LYS A 1 104 ? 22.436 -20.446 -11.782 1.00 87.19 104 LYS A CA 1
ATOM 841 C C . LYS A 1 104 ? 21.986 -19.704 -10.516 1.00 87.19 104 LYS A C 1
ATOM 843 O O . LYS A 1 104 ? 20.829 -19.827 -10.113 1.00 87.19 104 LYS A O 1
ATOM 848 N N . ALA A 1 105 ? 22.881 -18.955 -9.872 1.00 86.44 105 ALA A N 1
ATOM 849 C CA . ALA A 1 105 ? 22.563 -18.213 -8.659 1.00 86.44 105 ALA A CA 1
ATOM 850 C C . ALA A 1 105 ? 21.722 -16.963 -8.965 1.00 86.44 105 ALA A C 1
ATOM 852 O O . ALA A 1 105 ? 20.812 -16.643 -8.203 1.00 86.44 105 ALA A O 1
ATOM 853 N N . ALA A 1 106 ? 21.976 -16.283 -10.082 1.00 84.94 106 ALA A N 1
ATOM 854 C CA . ALA A 1 106 ? 21.202 -15.155 -10.577 1.00 84.94 106 ALA A CA 1
ATOM 855 C C . ALA A 1 106 ? 19.780 -15.588 -10.937 1.00 84.94 106 ALA A C 1
ATOM 857 O O . ALA A 1 106 ? 18.826 -14.967 -10.469 1.00 84.94 106 ALA A O 1
ATOM 858 N N . VAL A 1 107 ? 19.638 -16.708 -11.655 1.00 85.81 107 VAL A N 1
ATOM 859 C CA . VAL A 1 107 ? 18.326 -17.306 -11.958 1.00 85.81 107 VAL A CA 1
ATOM 860 C C . VAL A 1 107 ? 17.546 -17.593 -10.673 1.00 85.81 107 VAL A C 1
ATOM 862 O O . VAL A 1 107 ? 16.382 -17.212 -10.556 1.00 85.81 107 VAL A O 1
ATOM 865 N N . LYS A 1 108 ? 18.200 -18.191 -9.668 1.00 89.00 108 LYS A N 1
ATOM 866 C CA . LYS A 1 108 ? 17.570 -18.475 -8.373 1.00 89.00 108 LYS A CA 1
ATOM 867 C C . LYS A 1 108 ? 17.106 -17.202 -7.652 1.00 89.00 108 LYS A C 1
ATOM 869 O O . LYS A 1 108 ? 15.971 -17.165 -7.190 1.00 89.00 108 LYS A O 1
ATOM 874 N N . ARG A 1 109 ? 17.935 -16.151 -7.588 1.00 88.75 109 ARG A N 1
ATOM 875 C CA . ARG A 1 109 ? 17.570 -14.873 -6.939 1.00 88.75 109 ARG A CA 1
ATOM 876 C C . ARG A 1 109 ? 16.372 -14.202 -7.609 1.00 88.75 109 ARG A C 1
ATOM 878 O O . ARG A 1 109 ? 15.498 -13.690 -6.914 1.00 88.75 109 ARG A O 1
ATOM 885 N N . VAL A 1 110 ? 16.325 -14.210 -8.941 1.00 88.25 110 VAL A N 1
ATOM 886 C CA . VAL A 1 110 ? 15.193 -13.652 -9.696 1.00 88.25 110 VAL A CA 1
ATOM 887 C C . VAL A 1 110 ? 13.919 -14.443 -9.415 1.00 88.25 110 VAL A C 1
ATOM 889 O O . VAL A 1 110 ? 12.871 -13.838 -9.194 1.00 88.25 110 VAL A O 1
ATOM 892 N N . GLN A 1 111 ? 14.00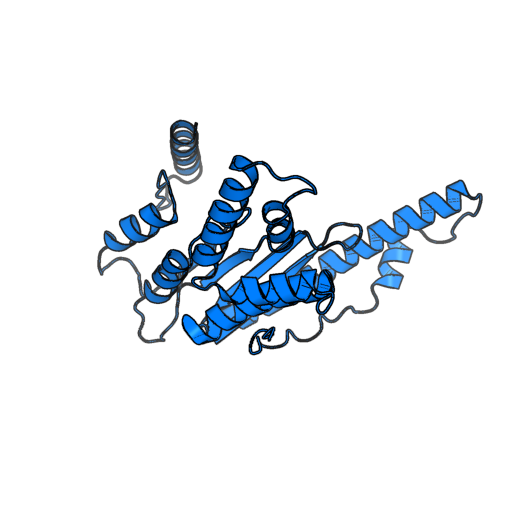1 -15.775 -9.341 1.00 89.81 111 GLN A N 1
ATOM 893 C CA . GLN A 1 111 ? 12.849 -16.601 -8.981 1.00 89.81 111 GLN A CA 1
ATOM 894 C C . GLN A 1 111 ? 12.363 -16.315 -7.554 1.00 89.81 111 GLN A C 1
ATOM 896 O O . GLN A 1 111 ? 11.182 -16.044 -7.361 1.00 89.81 111 GLN A O 1
ATOM 901 N N . GLU A 1 112 ? 13.265 -16.288 -6.569 1.00 91.56 112 GLU A N 1
ATOM 902 C CA . GLU A 1 112 ? 12.927 -15.963 -5.175 1.00 91.56 112 GLU A CA 1
ATOM 903 C C . GLU A 1 112 ? 12.279 -14.574 -5.055 1.00 91.56 112 GLU A C 1
ATOM 905 O O . GLU A 1 112 ? 11.338 -14.375 -4.281 1.00 91.56 112 GLU A O 1
ATOM 910 N N . TYR A 1 113 ? 12.751 -13.601 -5.838 1.00 91.56 113 TYR A N 1
ATOM 911 C CA . TYR A 1 113 ? 12.160 -12.269 -5.887 1.00 91.56 113 TYR A CA 1
ATOM 912 C C . TYR A 1 113 ? 10.782 -12.270 -6.556 1.00 91.56 113 TYR A C 1
ATOM 914 O O . TYR A 1 113 ? 9.850 -11.657 -6.038 1.00 91.56 113 TYR A O 1
ATOM 922 N N . ALA A 1 114 ? 10.606 -13.007 -7.650 1.00 92.06 114 ALA A N 1
ATOM 923 C CA . ALA A 1 114 ? 9.308 -13.165 -8.289 1.00 92.06 114 ALA A CA 1
ATOM 924 C C . ALA A 1 114 ? 8.284 -13.823 -7.341 1.00 92.06 114 ALA A C 1
ATOM 926 O O . ALA A 1 114 ? 7.145 -13.369 -7.258 1.00 92.06 114 ALA A O 1
ATOM 927 N N . ASP A 1 115 ? 8.701 -14.806 -6.541 1.00 93.44 115 ASP A N 1
ATOM 928 C CA . ASP A 1 115 ? 7.850 -15.446 -5.530 1.00 93.44 115 ASP A CA 1
ATOM 929 C C . ASP A 1 115 ? 7.495 -14.485 -4.378 1.00 93.44 115 ASP A C 1
ATOM 931 O O . ASP A 1 115 ? 6.426 -14.576 -3.768 1.00 93.44 115 ASP A O 1
ATOM 935 N N . ARG A 1 116 ? 8.367 -13.517 -4.061 1.00 93.25 116 ARG A N 1
ATOM 936 C CA . ARG A 1 116 ? 8.023 -12.415 -3.144 1.00 93.25 116 ARG A CA 1
ATOM 937 C C . ARG A 1 116 ? 6.959 -11.500 -3.740 1.00 93.25 116 ARG A C 1
ATOM 939 O O . ARG A 1 116 ? 6.031 -11.129 -3.027 1.00 93.25 116 ARG A O 1
ATOM 946 N N . ILE A 1 117 ? 7.057 -11.164 -5.025 1.00 94.50 117 ILE A N 1
ATOM 947 C CA . ILE A 1 117 ? 6.052 -10.334 -5.703 1.00 94.50 117 ILE A CA 1
ATOM 948 C C . ILE A 1 117 ? 4.710 -11.079 -5.789 1.00 94.50 117 ILE A C 1
ATOM 950 O O . ILE A 1 117 ? 3.671 -10.476 -5.514 1.00 94.50 117 ILE A O 1
ATOM 954 N N . ASP A 1 118 ? 4.723 -12.387 -6.070 1.00 95.56 118 ASP A N 1
ATOM 955 C CA . ASP A 1 118 ? 3.523 -13.232 -6.018 1.00 95.56 118 ASP A CA 1
ATOM 956 C C . ASP A 1 118 ? 2.854 -13.158 -4.644 1.00 95.56 118 ASP A C 1
ATOM 958 O O . ASP A 1 118 ? 1.642 -12.972 -4.569 1.00 95.56 118 ASP A O 1
ATOM 962 N N . ARG A 1 119 ? 3.632 -13.246 -3.555 1.00 96.56 119 ARG A N 1
ATOM 963 C CA . ARG A 1 119 ? 3.120 -13.113 -2.181 1.00 96.56 119 ARG A CA 1
ATOM 964 C C . ARG A 1 119 ? 2.612 -11.712 -1.868 1.00 96.56 119 ARG A C 1
ATOM 966 O O . ARG A 1 119 ? 1.585 -11.594 -1.212 1.00 96.56 119 ARG A O 1
ATOM 973 N N . MET A 1 120 ? 3.294 -10.665 -2.327 1.00 95.81 120 MET A N 1
ATOM 974 C CA . MET A 1 120 ? 2.885 -9.272 -2.109 1.00 95.81 120 MET A CA 1
ATOM 975 C C . MET A 1 120 ? 1.536 -8.974 -2.762 1.00 95.81 120 MET A C 1
ATOM 977 O O . MET A 1 120 ? 0.651 -8.400 -2.132 1.00 95.81 120 MET A O 1
ATOM 981 N N . TYR A 1 121 ? 1.356 -9.388 -4.017 1.00 96.00 121 TYR A N 1
ATOM 982 C CA . TYR A 1 121 ? 0.066 -9.243 -4.674 1.00 96.00 121 TYR A CA 1
ATOM 983 C C . TYR A 1 121 ? -0.937 -10.297 -4.227 1.00 96.00 121 TYR A C 1
ATOM 985 O O . TYR A 1 121 ? -2.122 -10.025 -4.313 1.00 96.00 121 TYR A O 1
ATOM 993 N N . GLY A 1 122 ? -0.501 -11.484 -3.801 1.00 96.56 122 GLY A N 1
ATOM 994 C CA . GLY A 1 122 ? -1.338 -12.667 -3.577 1.00 96.56 122 GLY A CA 1
ATOM 995 C C . GLY A 1 122 ? -1.786 -13.338 -4.882 1.00 96.56 122 GLY A C 1
ATOM 996 O O . GLY A 1 122 ? -2.867 -13.926 -4.927 1.00 96.56 122 GLY A O 1
ATOM 997 N N . THR A 1 123 ? -1.082 -13.103 -5.995 1.00 96.25 123 THR A N 1
ATOM 998 C CA . THR A 1 123 ? -1.343 -13.669 -7.337 1.00 96.25 123 THR A CA 1
ATOM 999 C C . THR A 1 123 ? -0.109 -13.535 -8.219 1.00 96.25 123 THR A C 1
ATOM 1001 O O . THR A 1 123 ? 0.666 -12.595 -8.065 1.00 96.25 123 THR A O 1
ATOM 1004 N N . ALA A 1 124 ? -0.007 -14.413 -9.213 1.00 95.38 124 ALA A N 1
ATOM 1005 C CA . ALA A 1 124 ? 0.986 -14.359 -10.277 1.00 95.38 124 ALA A CA 1
ATOM 1006 C C . ALA A 1 124 ? 0.596 -13.445 -11.461 1.00 95.38 124 ALA A C 1
ATOM 1008 O O . ALA A 1 124 ? 1.374 -13.312 -12.402 1.00 95.38 124 ALA A O 1
ATOM 1009 N N . GLN A 1 125 ? -0.580 -12.798 -11.446 1.00 94.69 125 GLN A N 1
ATOM 1010 C CA . GLN A 1 125 ? -1.082 -11.988 -12.574 1.00 94.69 125 GLN A CA 1
ATOM 1011 C C . GLN A 1 125 ? -0.118 -10.870 -13.016 1.00 94.69 125 GLN A C 1
ATOM 1013 O O . GLN A 1 125 ? -0.038 -10.554 -14.199 1.00 94.69 125 GLN A O 1
ATOM 1018 N N . TRP A 1 126 ? 0.682 -10.303 -12.106 1.00 94.00 126 TRP A N 1
ATOM 1019 C CA . TRP A 1 126 ? 1.693 -9.295 -12.462 1.00 94.00 126 TRP A CA 1
ATOM 1020 C C . TRP A 1 126 ? 2.729 -9.820 -13.477 1.00 94.00 126 TRP A C 1
ATOM 1022 O O . TRP A 1 126 ? 3.320 -9.036 -14.219 1.00 94.00 126 TRP A O 1
ATOM 1032 N N . ARG A 1 127 ? 2.939 -11.143 -13.547 1.00 93.38 127 ARG A N 1
ATOM 1033 C CA . ARG A 1 127 ? 3.850 -11.783 -14.507 1.00 93.38 127 ARG A CA 1
ATOM 1034 C C . ARG A 1 127 ? 3.348 -11.652 -15.947 1.00 93.38 127 ARG A C 1
ATOM 1036 O O . ARG A 1 127 ? 4.167 -11.641 -16.861 1.00 93.38 127 ARG A O 1
ATOM 1043 N N . GLU A 1 128 ? 2.034 -11.549 -16.161 1.00 94.00 128 GLU A N 1
ATOM 1044 C CA . GLU A 1 128 ? 1.443 -11.255 -17.479 1.00 94.00 128 GLU A CA 1
ATOM 1045 C C . GLU A 1 128 ? 1.819 -9.835 -17.917 1.00 94.00 128 GLU A C 1
ATOM 1047 O O . GLU A 1 128 ? 2.299 -9.634 -19.030 1.00 94.00 128 GLU A O 1
ATOM 1052 N N . LEU A 1 129 ? 1.714 -8.865 -17.001 1.00 92.94 129 LEU A N 1
ATOM 1053 C CA . LEU A 1 129 ? 2.135 -7.482 -17.243 1.00 92.94 129 LEU A CA 1
ATOM 1054 C C . LEU A 1 129 ? 3.632 -7.404 -17.565 1.00 92.94 129 LEU A C 1
ATOM 1056 O O . LEU A 1 129 ? 4.048 -6.645 -18.438 1.00 92.94 129 LEU A O 1
ATOM 1060 N N . TRP A 1 130 ? 4.445 -8.203 -16.865 1.00 91.06 130 TRP A N 1
ATOM 1061 C CA . TRP A 1 130 ? 5.882 -8.278 -17.117 1.00 91.06 130 TRP A CA 1
ATOM 1062 C C . TRP A 1 130 ? 6.179 -8.807 -18.521 1.00 91.06 130 TRP A C 1
ATOM 1064 O O . TRP A 1 130 ? 6.930 -8.181 -19.262 1.00 91.06 130 TRP A O 1
ATOM 1074 N N . ARG A 1 131 ? 5.535 -9.910 -18.922 1.00 91.44 131 ARG A N 1
ATOM 1075 C CA . ARG A 1 131 ? 5.660 -10.464 -20.278 1.00 91.44 131 ARG A CA 1
ATOM 1076 C C . ARG A 1 131 ? 5.230 -9.464 -21.350 1.00 91.44 131 ARG A C 1
ATOM 1078 O O . ARG A 1 131 ? 5.943 -9.301 -22.332 1.00 91.44 131 ARG A O 1
ATOM 1085 N N . ALA A 1 132 ? 4.137 -8.738 -21.128 1.00 91.88 132 ALA A N 1
ATOM 1086 C CA . ALA A 1 132 ? 3.680 -7.697 -22.045 1.00 91.88 132 ALA A CA 1
ATOM 1087 C C . ALA A 1 132 ? 4.692 -6.552 -22.197 1.00 91.88 132 ALA A C 1
ATOM 1089 O O . ALA A 1 132 ? 4.868 -6.020 -23.294 1.00 91.88 132 ALA A O 1
ATOM 1090 N N . ARG A 1 133 ? 5.375 -6.175 -21.109 1.00 91.19 133 ARG A N 1
ATOM 1091 C CA . ARG A 1 133 ? 6.467 -5.193 -21.143 1.00 91.19 133 ARG A CA 1
ATOM 1092 C C . ARG A 1 133 ? 7.658 -5.710 -21.950 1.00 91.19 133 ARG A C 1
ATOM 1094 O O . ARG A 1 133 ? 8.156 -4.983 -22.801 1.00 91.19 133 ARG A O 1
ATOM 1101 N N . GLU A 1 134 ? 8.101 -6.939 -21.696 1.00 89.31 134 GLU A N 1
ATOM 1102 C CA . GLU A 1 134 ? 9.239 -7.544 -22.408 1.00 89.31 134 GLU A CA 1
ATOM 1103 C C . GLU A 1 134 ? 8.939 -7.741 -23.904 1.00 89.31 134 GLU A C 1
ATOM 1105 O O . GLU A 1 134 ? 9.799 -7.512 -24.746 1.00 89.31 134 GLU A O 1
ATOM 1110 N N . ALA A 1 135 ? 7.690 -8.061 -24.252 1.00 90.12 135 ALA A N 1
ATOM 1111 C CA . ALA A 1 135 ? 7.217 -8.138 -25.633 1.00 90.12 135 ALA A CA 1
ATOM 1112 C C . ALA A 1 135 ? 7.000 -6.760 -26.299 1.00 90.12 135 ALA A C 1
ATOM 1114 O O . ALA A 1 135 ? 6.525 -6.693 -27.431 1.00 90.12 135 ALA A O 1
ATOM 1115 N N . GLY A 1 136 ? 7.268 -5.651 -25.599 1.00 91.06 136 GLY A N 1
ATOM 1116 C CA . GLY A 1 136 ? 7.068 -4.288 -26.105 1.00 91.06 136 GLY A CA 1
ATOM 1117 C C . GLY A 1 136 ? 5.603 -3.850 -26.237 1.00 91.06 136 GLY A C 1
ATOM 1118 O O . GLY A 1 136 ? 5.341 -2.743 -26.698 1.00 91.06 136 GLY A O 1
ATOM 1119 N N . SER A 1 137 ? 4.645 -4.678 -25.806 1.00 93.50 137 SER A N 1
ATOM 1120 C CA . SER A 1 137 ? 3.208 -4.357 -25.824 1.00 93.50 137 SER A CA 1
ATOM 1121 C C . SER A 1 137 ? 2.826 -3.319 -24.765 1.00 93.50 137 SER A C 1
ATOM 1123 O O . SER A 1 137 ? 1.877 -2.561 -24.952 1.00 93.50 137 SER A O 1
ATOM 1125 N N . LEU A 1 138 ? 3.577 -3.252 -23.660 1.00 90.12 138 LEU A N 1
ATOM 1126 C CA . LEU A 1 138 ? 3.455 -2.196 -22.656 1.00 90.12 138 LEU A CA 1
ATOM 1127 C C . LEU A 1 138 ? 4.724 -1.349 -22.603 1.00 90.12 138 LEU A C 1
ATOM 1129 O O . LEU A 1 138 ? 5.824 -1.854 -22.375 1.00 90.12 138 LEU A O 1
ATOM 1133 N N . SER A 1 139 ? 4.554 -0.029 -22.700 1.00 89.69 139 SER A N 1
ATOM 1134 C CA . SER A 1 139 ? 5.627 0.908 -22.365 1.00 89.69 139 SER A CA 1
ATOM 1135 C C . SER A 1 139 ? 5.999 0.794 -20.880 1.00 89.69 139 SER A C 1
ATOM 1137 O O . SER A 1 139 ? 5.195 0.367 -20.048 1.00 89.69 139 SER A O 1
ATOM 1139 N N . GLY A 1 140 ? 7.195 1.250 -20.497 1.00 85.50 140 GLY A N 1
ATOM 1140 C CA . GLY A 1 140 ? 7.597 1.261 -19.086 1.00 85.50 140 GLY A CA 1
ATOM 1141 C C . GLY A 1 140 ? 6.662 2.081 -18.183 1.00 85.50 140 GLY A C 1
ATOM 1142 O O . GLY A 1 140 ? 6.481 1.728 -17.018 1.00 85.50 140 GLY A O 1
ATOM 1143 N N . ALA A 1 141 ? 6.055 3.152 -18.707 1.00 85.12 141 ALA A N 1
ATOM 1144 C CA . ALA A 1 141 ? 5.064 3.946 -17.982 1.00 85.12 141 ALA A CA 1
ATOM 1145 C C . ALA A 1 141 ? 3.736 3.189 -17.831 1.00 85.12 141 ALA A C 1
ATOM 1147 O O . ALA A 1 141 ? 3.233 3.072 -16.715 1.00 85.12 141 ALA A O 1
ATOM 1148 N N . SER A 1 142 ? 3.232 2.602 -18.921 1.00 88.94 142 SER A N 1
ATOM 1149 C CA . SER A 1 142 ? 2.003 1.798 -18.924 1.00 88.94 142 SER A CA 1
ATOM 1150 C C . SER A 1 142 ? 2.116 0.597 -17.984 1.00 88.94 142 SER A C 1
ATOM 1152 O O . SER A 1 142 ? 1.226 0.364 -17.177 1.00 88.94 142 SER A O 1
ATOM 1154 N N . PHE A 1 143 ? 3.251 -0.105 -18.004 1.00 89.75 143 PHE A N 1
ATOM 1155 C CA . PHE A 1 143 ? 3.524 -1.218 -17.096 1.00 89.75 143 PHE A CA 1
ATOM 1156 C C . PHE A 1 143 ? 3.448 -0.803 -15.618 1.00 89.75 143 PHE A C 1
ATOM 1158 O O . PHE A 1 143 ? 2.809 -1.476 -14.815 1.00 89.75 143 PHE A O 1
ATOM 1165 N N . ARG A 1 144 ? 4.061 0.329 -15.243 1.00 88.31 144 ARG A N 1
ATOM 1166 C CA . ARG A 1 144 ? 3.988 0.846 -13.865 1.00 88.31 144 ARG A CA 1
ATOM 1167 C C . ARG A 1 144 ? 2.560 1.219 -13.465 1.00 88.31 144 ARG A C 1
ATOM 1169 O O . ARG A 1 144 ? 2.159 0.908 -12.346 1.00 88.31 144 ARG A O 1
ATOM 1176 N N . GLY A 1 145 ? 1.811 1.846 -14.374 1.00 89.56 145 GLY A N 1
ATOM 1177 C CA . GLY A 1 145 ? 0.395 2.153 -14.174 1.00 89.56 145 GLY A CA 1
ATOM 1178 C C . GLY A 1 145 ? -0.438 0.892 -13.933 1.00 89.56 145 GLY A C 1
ATOM 1179 O O . GLY A 1 145 ? -1.204 0.845 -12.974 1.00 89.56 145 GLY A O 1
ATOM 1180 N N . GLU A 1 146 ? -0.217 -0.159 -14.725 1.00 93.06 146 GLU A N 1
ATOM 1181 C CA . GLU A 1 146 ? -0.907 -1.445 -14.572 1.00 93.06 146 GLU A CA 1
ATOM 1182 C C . GLU A 1 146 ? -0.553 -2.169 -13.268 1.00 93.06 146 GLU A C 1
ATOM 1184 O O . GLU A 1 146 ? -1.426 -2.772 -12.652 1.00 93.06 146 GLU A O 1
ATOM 1189 N N . LEU A 1 147 ? 0.687 -2.069 -12.776 1.00 93.56 147 LEU A N 1
ATOM 1190 C CA . LEU A 1 147 ? 1.050 -2.606 -11.456 1.00 93.56 147 LEU A CA 1
ATOM 1191 C C . LEU A 1 147 ? 0.257 -1.925 -10.325 1.00 93.56 147 LEU A C 1
ATOM 1193 O O . LEU A 1 147 ? -0.290 -2.590 -9.443 1.00 93.56 147 LEU A O 1
ATOM 1197 N N . VAL A 1 148 ? 0.156 -0.592 -10.365 1.00 93.62 148 VAL A N 1
ATOM 1198 C CA . VAL A 1 148 ? -0.661 0.170 -9.407 1.00 93.62 148 VAL A CA 1
ATOM 1199 C C . VAL A 1 148 ? -2.141 -0.197 -9.557 1.00 93.62 148 VAL A C 1
ATOM 1201 O O . VAL A 1 148 ? -2.817 -0.430 -8.553 1.00 93.62 148 VAL A O 1
ATOM 1204 N N . ASN A 1 149 ? -2.644 -0.285 -10.793 1.00 95.38 149 ASN A N 1
ATOM 1205 C CA . ASN A 1 149 ? -4.023 -0.678 -11.079 1.00 95.38 149 ASN A CA 1
ATOM 1206 C C . ASN A 1 149 ? -4.333 -2.082 -10.545 1.00 95.38 149 ASN A C 1
ATOM 1208 O O . ASN A 1 149 ? -5.342 -2.252 -9.871 1.00 95.38 149 ASN A O 1
ATOM 1212 N N . LEU A 1 150 ? -3.442 -3.058 -10.741 1.00 96.12 150 LEU A N 1
ATOM 1213 C CA . LEU A 1 150 ? -3.586 -4.417 -10.220 1.00 96.12 150 LEU A CA 1
ATOM 1214 C C . LEU A 1 150 ? -3.736 -4.425 -8.695 1.00 96.12 150 LEU A C 1
ATOM 1216 O O . LEU A 1 150 ? -4.649 -5.067 -8.174 1.00 96.12 150 LEU A O 1
ATOM 1220 N N . MET A 1 151 ? -2.888 -3.686 -7.972 1.00 96.50 151 MET A N 1
ATOM 1221 C CA . MET A 1 151 ? -2.997 -3.596 -6.513 1.00 96.50 151 MET A CA 1
ATOM 1222 C C . MET A 1 151 ? -4.336 -2.970 -6.096 1.00 96.50 151 MET A C 1
ATOM 1224 O O . MET A 1 151 ? -5.057 -3.534 -5.274 1.00 96.50 151 MET A O 1
ATOM 1228 N N . ARG A 1 152 ? -4.716 -1.839 -6.704 1.00 97.19 152 ARG A N 1
ATOM 1229 C CA . ARG A 1 152 ? -5.993 -1.158 -6.426 1.00 97.19 152 ARG A CA 1
ATOM 1230 C C . ARG A 1 152 ? -7.204 -2.039 -6.721 1.00 97.19 152 ARG A C 1
ATOM 1232 O O . ARG A 1 152 ? -8.085 -2.170 -5.875 1.00 97.19 152 ARG A O 1
ATOM 1239 N N . TRP A 1 153 ? -7.226 -2.670 -7.894 1.00 97.38 153 TRP A N 1
ATOM 1240 C CA . TRP A 1 153 ? -8.295 -3.563 -8.329 1.00 97.38 153 TRP A CA 1
ATOM 1241 C C . TRP A 1 153 ? -8.482 -4.695 -7.332 1.00 97.38 153 TRP A C 1
ATOM 1243 O O . TRP A 1 153 ? -9.600 -4.975 -6.912 1.00 97.38 153 TRP A O 1
ATOM 1253 N N . ARG A 1 154 ? -7.385 -5.298 -6.871 1.00 97.56 154 ARG A N 1
ATOM 1254 C CA . ARG A 1 154 ? -7.453 -6.349 -5.862 1.00 97.56 154 ARG A CA 1
ATOM 1255 C C . ARG A 1 154 ? -7.947 -5.852 -4.508 1.00 97.56 154 ARG A C 1
ATOM 1257 O O . ARG A 1 154 ? -8.745 -6.540 -3.873 1.00 97.56 154 ARG A O 1
ATOM 1264 N N . LEU A 1 155 ? -7.494 -4.688 -4.044 1.00 97.62 155 LEU A N 1
ATOM 1265 C CA . LEU A 1 155 ? -7.972 -4.113 -2.783 1.00 97.62 155 LEU A CA 1
ATOM 1266 C C . LEU A 1 155 ? -9.495 -3.901 -2.822 1.00 97.62 155 LEU A C 1
ATOM 1268 O O . LEU A 1 155 ? -10.187 -4.254 -1.867 1.00 97.62 155 LEU A O 1
ATOM 1272 N N . GLU A 1 156 ? -10.034 -3.403 -3.934 1.00 97.06 156 GLU A N 1
ATOM 1273 C CA . GLU A 1 156 ? -11.479 -3.189 -4.070 1.00 97.06 156 GLU A CA 1
ATOM 1274 C C . GLU A 1 156 ? -12.257 -4.490 -4.304 1.00 97.06 156 GLU A C 1
ATOM 1276 O O . GLU A 1 156 ? -13.235 -4.761 -3.611 1.00 97.06 156 GLU A O 1
ATOM 1281 N N . ARG A 1 157 ? -11.821 -5.332 -5.247 1.00 97.00 157 ARG A N 1
ATOM 1282 C CA . ARG A 1 157 ? -12.581 -6.512 -5.691 1.00 97.00 157 ARG A CA 1
ATOM 1283 C C . ARG A 1 157 ? -12.386 -7.746 -4.823 1.00 97.00 157 ARG A C 1
ATOM 1285 O O . ARG A 1 157 ? -13.327 -8.516 -4.671 1.00 97.00 157 ARG A O 1
ATOM 1292 N N . VAL A 1 158 ? -11.196 -7.935 -4.254 1.00 97.06 158 VAL A N 1
ATOM 1293 C CA . VAL A 1 158 ? -10.862 -9.128 -3.458 1.00 97.06 158 VAL A CA 1
ATOM 1294 C C . VAL A 1 158 ? -10.987 -8.841 -1.962 1.00 97.06 158 VAL A C 1
ATOM 1296 O O . VAL A 1 158 ? -11.613 -9.619 -1.247 1.00 97.06 158 VAL A O 1
ATOM 1299 N N . LEU A 1 159 ? -10.445 -7.718 -1.468 1.00 96.69 159 LEU A N 1
ATOM 1300 C CA . LEU A 1 159 ? -10.561 -7.366 -0.039 1.00 96.69 159 LEU A CA 1
ATOM 1301 C C . LEU A 1 159 ? -11.827 -6.573 0.302 1.00 96.69 159 LEU A C 1
ATOM 1303 O O . LEU A 1 159 ? -12.137 -6.407 1.487 1.00 96.69 159 LEU A O 1
ATOM 1307 N N . GLY A 1 160 ? -12.576 -6.108 -0.700 1.00 95.50 160 GLY A N 1
ATOM 1308 C CA . GLY A 1 160 ? -13.853 -5.421 -0.514 1.00 95.50 160 GLY A CA 1
ATOM 1309 C C . GLY A 1 160 ? -13.720 -3.992 0.011 1.00 95.50 160 GLY A C 1
ATOM 1310 O O . GLY A 1 160 ? -14.607 -3.532 0.730 1.00 95.50 160 GLY A O 1
ATOM 1311 N N . TYR A 1 161 ? -12.607 -3.304 -0.259 1.00 96.19 161 TYR A N 1
ATOM 1312 C CA . TYR A 1 161 ? -12.528 -1.863 -0.013 1.00 96.19 161 TYR A CA 1
ATOM 1313 C C . TYR A 1 161 ? -13.467 -1.111 -0.965 1.00 96.19 161 TYR A C 1
ATOM 1315 O O . TYR A 1 161 ? -13.597 -1.471 -2.129 1.00 96.19 161 TYR A O 1
ATOM 1323 N N . LYS A 1 162 ? -14.129 -0.058 -0.473 1.00 94.56 162 LYS A N 1
ATOM 1324 C CA . LYS A 1 162 ? -15.088 0.722 -1.272 1.00 94.56 162 LYS A CA 1
ATOM 1325 C C . LYS A 1 162 ? -14.388 1.677 -2.237 1.00 94.56 162 LYS A C 1
ATOM 1327 O O . LYS A 1 162 ? -14.882 1.912 -3.334 1.00 94.56 162 LYS A O 1
ATOM 1332 N N . THR A 1 163 ? -13.273 2.261 -1.805 1.00 94.06 163 THR A N 1
ATOM 1333 C CA . THR A 1 163 ? -12.543 3.270 -2.577 1.00 94.06 163 THR A CA 1
ATOM 1334 C C . THR A 1 163 ? -11.045 3.110 -2.377 1.00 94.06 163 THR A C 1
ATOM 1336 O O . THR A 1 163 ? -10.575 3.023 -1.237 1.00 94.06 163 THR A O 1
ATOM 1339 N N . THR A 1 164 ? -10.298 3.146 -3.481 1.00 95.31 164 THR A N 1
ATOM 1340 C CA . THR A 1 164 ? -8.844 3.314 -3.490 1.00 95.31 164 THR A CA 1
ATOM 1341 C C . THR A 1 164 ? -8.431 4.621 -4.158 1.00 95.31 164 THR A C 1
ATOM 1343 O O . THR A 1 164 ? -8.820 4.923 -5.290 1.00 95.31 164 THR A O 1
ATOM 1346 N N . LEU A 1 165 ? -7.589 5.388 -3.470 1.00 92.50 165 LEU A N 1
ATOM 1347 C CA . LEU A 1 165 ? -7.035 6.649 -3.948 1.00 92.50 165 LEU A CA 1
ATOM 1348 C C . LEU A 1 165 ? -5.516 6.492 -4.101 1.00 92.50 165 LEU A C 1
ATOM 1350 O O . LEU A 1 165 ? -4.827 6.375 -3.088 1.00 92.50 165 LEU A O 1
ATOM 1354 N N . PRO A 1 166 ? -4.967 6.464 -5.325 1.00 91.25 166 PRO A N 1
ATOM 1355 C CA . PRO A 1 166 ? -3.526 6.521 -5.513 1.00 91.25 166 PRO A CA 1
ATOM 1356 C C . PRO A 1 166 ? -3.030 7.969 -5.406 1.00 91.25 166 PRO A C 1
ATOM 1358 O O . PRO A 1 166 ? -3.757 8.906 -5.735 1.00 91.25 166 PRO A O 1
ATOM 1361 N N . LEU A 1 167 ? -1.784 8.169 -4.997 1.00 87.81 167 LEU A N 1
ATOM 1362 C CA . LEU A 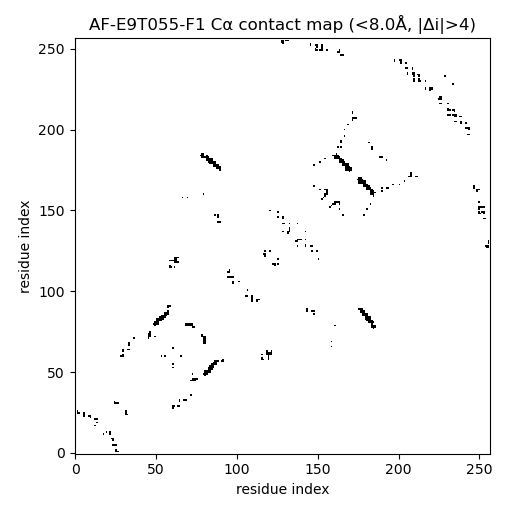1 167 ? -1.035 9.420 -5.095 1.00 87.81 167 LEU A CA 1
ATOM 1363 C C . LEU A 1 167 ? 0.388 9.078 -5.535 1.00 87.81 167 LEU A C 1
ATOM 1365 O O . LEU A 1 167 ? 1.141 8.463 -4.781 1.00 87.81 167 LEU A O 1
ATOM 1369 N N . GLU A 1 168 ? 0.729 9.438 -6.768 1.00 85.00 168 GLU A N 1
ATOM 1370 C CA . GLU A 1 168 ? 2.063 9.206 -7.319 1.00 85.00 168 GLU A CA 1
ATOM 1371 C C . GLU A 1 168 ? 3.031 10.289 -6.831 1.00 85.00 168 GLU A C 1
ATOM 1373 O O . GLU A 1 168 ? 2.727 11.481 -6.884 1.00 85.00 168 GLU A O 1
ATOM 1378 N N . PHE A 1 169 ? 4.207 9.861 -6.376 1.00 81.38 169 PHE A N 1
ATOM 1379 C CA . PHE A 1 169 ? 5.321 10.730 -6.031 1.00 81.38 169 PHE A CA 1
ATOM 1380 C C . PHE A 1 169 ? 6.394 10.618 -7.109 1.00 81.38 169 PHE A C 1
ATOM 1382 O O . PHE A 1 169 ? 6.947 9.542 -7.356 1.00 81.38 169 PHE A O 1
ATOM 1389 N N . THR A 1 170 ? 6.711 11.745 -7.738 1.00 76.81 170 THR A N 1
ATOM 1390 C CA . THR A 1 170 ? 7.766 11.854 -8.748 1.00 76.81 170 THR A CA 1
ATOM 1391 C C . THR A 1 170 ? 8.968 12.606 -8.193 1.00 76.81 170 THR A C 1
ATOM 1393 O O . THR A 1 170 ? 8.815 13.475 -7.339 1.00 76.81 170 THR A O 1
ATOM 1396 N N . ASN A 1 171 ? 10.162 12.332 -8.712 1.00 73.75 171 ASN A N 1
ATOM 1397 C CA . ASN A 1 171 ? 11.321 13.185 -8.459 1.00 73.75 171 ASN A CA 1
ATOM 1398 C C . ASN A 1 171 ? 11.202 14.533 -9.202 1.00 73.75 171 ASN A C 1
ATOM 1400 O O . ASN A 1 171 ? 10.278 14.750 -9.989 1.00 73.75 171 ASN A O 1
ATOM 1404 N N . GLU A 1 172 ? 12.174 15.424 -9.002 1.00 69.50 172 GLU A N 1
ATOM 1405 C CA . GLU A 1 172 ? 12.234 16.747 -9.651 1.00 69.50 172 GLU A CA 1
ATOM 1406 C C . GLU A 1 172 ? 12.222 16.682 -11.186 1.00 69.50 172 GLU A C 1
ATOM 1408 O O . GLU A 1 172 ? 11.727 17.585 -11.860 1.00 69.50 172 GLU A O 1
ATOM 1413 N N . ASN A 1 173 ? 12.734 15.588 -11.753 1.00 67.50 173 ASN A N 1
ATOM 1414 C CA . ASN A 1 173 ? 12.764 15.358 -13.196 1.00 67.50 173 ASN A CA 1
ATOM 1415 C C . ASN A 1 173 ? 11.441 14.769 -13.726 1.00 67.50 173 ASN A C 1
ATOM 1417 O O . ASN A 1 173 ? 11.308 14.546 -14.926 1.00 67.50 173 ASN A O 1
ATOM 1421 N N . GLY A 1 174 ? 10.453 14.531 -12.855 1.00 67.12 174 GLY A N 1
ATOM 1422 C CA . GLY A 1 174 ? 9.154 13.954 -13.201 1.00 67.12 174 GLY A CA 1
ATOM 1423 C C . GLY A 1 174 ? 9.142 12.428 -13.304 1.00 67.12 174 GLY A C 1
ATOM 1424 O O . GLY A 1 174 ? 8.138 11.864 -13.729 1.00 67.12 174 GLY A O 1
ATOM 1425 N N . ASN A 1 175 ? 10.220 11.744 -12.908 1.00 71.38 175 ASN A N 1
ATOM 1426 C CA . ASN A 1 175 ? 10.257 10.285 -12.899 1.00 71.38 175 ASN A CA 1
ATOM 1427 C C . ASN A 1 175 ? 9.545 9.747 -11.649 1.00 71.38 175 ASN A C 1
ATOM 1429 O O . ASN A 1 175 ? 9.880 10.176 -10.541 1.00 71.38 175 ASN A O 1
ATOM 1433 N N . PRO A 1 176 ? 8.609 8.794 -11.790 1.00 73.38 176 PRO A N 1
ATOM 1434 C CA . PRO A 1 176 ? 7.880 8.233 -10.660 1.00 73.38 176 PRO A CA 1
ATOM 1435 C C . PRO A 1 176 ? 8.803 7.403 -9.766 1.00 73.38 176 PRO A C 1
ATOM 1437 O O . PRO A 1 176 ? 9.555 6.554 -10.252 1.00 73.38 176 PRO A O 1
ATOM 1440 N N . ILE A 1 177 ? 8.736 7.652 -8.458 1.00 76.00 177 ILE A N 1
ATOM 1441 C CA . ILE A 1 177 ? 9.506 6.938 -7.434 1.00 76.00 177 ILE A CA 1
ATOM 1442 C C . ILE A 1 177 ? 8.626 5.849 -6.814 1.00 76.00 177 ILE A C 1
ATOM 1444 O O . ILE A 1 177 ? 8.959 4.664 -6.877 1.00 76.00 177 ILE A O 1
ATOM 1448 N N . TYR A 1 178 ? 7.487 6.249 -6.249 1.00 81.25 178 TYR A N 1
ATOM 1449 C CA . TYR A 1 178 ? 6.521 5.363 -5.609 1.00 81.25 178 TYR A CA 1
ATOM 1450 C C . TYR A 1 178 ? 5.111 5.942 -5.709 1.00 81.25 178 TYR A C 1
ATOM 1452 O O . TYR A 1 178 ? 4.923 7.136 -5.939 1.00 81.25 178 TYR A O 1
ATOM 1460 N N . THR A 1 179 ? 4.115 5.090 -5.490 1.00 88.88 179 THR A N 1
ATOM 1461 C CA . THR A 1 179 ? 2.719 5.505 -5.358 1.00 88.88 179 THR A CA 1
ATOM 1462 C C . THR A 1 179 ? 2.231 5.148 -3.967 1.00 88.88 179 THR A C 1
ATOM 1464 O O . THR A 1 179 ? 2.392 4.016 -3.527 1.00 88.88 179 THR A O 1
ATOM 1467 N N . VAL A 1 180 ? 1.612 6.095 -3.272 1.00 91.38 180 VAL A N 1
ATOM 1468 C CA . VAL A 1 180 ? 0.834 5.791 -2.070 1.00 91.38 180 VAL A CA 1
ATOM 1469 C C . VAL A 1 180 ? -0.568 5.390 -2.498 1.00 91.38 180 VAL A C 1
ATOM 1471 O O . VAL A 1 180 ? -1.208 6.116 -3.251 1.00 91.38 180 VAL A O 1
ATOM 1474 N N . ILE A 1 181 ? -1.069 4.258 -2.013 1.00 94.19 181 ILE A N 1
ATOM 1475 C CA . ILE A 1 181 ? -2.446 3.817 -2.236 1.00 94.19 181 ILE A CA 1
ATOM 1476 C C . ILE A 1 181 ? -3.186 3.887 -0.903 1.00 94.19 181 ILE A C 1
ATOM 1478 O O . ILE A 1 181 ? -2.916 3.109 0.011 1.00 94.19 181 ILE A O 1
ATOM 1482 N N . PHE A 1 182 ? -4.136 4.814 -0.798 1.00 95.62 182 PHE A N 1
ATOM 1483 C CA . PHE A 1 182 ? -5.067 4.854 0.322 1.00 95.62 182 PHE A CA 1
ATOM 1484 C C . PHE A 1 182 ? -6.286 3.984 0.016 1.00 95.62 182 PHE A C 1
ATOM 1486 O O . PHE A 1 182 ? -6.935 4.194 -1.007 1.00 95.62 182 PHE A O 1
ATOM 1493 N N . ALA A 1 183 ? -6.620 3.033 0.887 1.00 96.62 183 ALA A N 1
ATOM 1494 C CA . ALA A 1 183 ? -7.790 2.168 0.736 1.00 96.62 183 ALA A CA 1
ATOM 1495 C C . ALA A 1 183 ? -8.734 2.323 1.930 1.00 96.62 183 ALA A C 1
ATOM 1497 O O . ALA A 1 183 ? -8.337 2.142 3.083 1.00 96.62 183 ALA A O 1
ATOM 1498 N N . THR A 1 184 ? -10.004 2.627 1.659 1.00 95.31 184 THR A N 1
ATOM 1499 C CA . THR A 1 184 ? -11.012 2.832 2.706 1.00 95.31 184 THR A CA 1
ATOM 1500 C C . THR A 1 184 ? -12.365 2.216 2.350 1.00 95.31 184 THR A C 1
ATOM 1502 O O . THR A 1 184 ? -12.695 1.961 1.193 1.00 95.31 184 THR A O 1
ATOM 1505 N N . SER A 1 185 ? -13.145 1.915 3.386 1.00 93.62 185 SER A N 1
ATOM 1506 C CA . SER A 1 185 ? -14.570 1.553 3.291 1.00 93.62 185 SER A CA 1
ATOM 1507 C C . SER A 1 185 ? -15.468 2.617 3.931 1.00 93.62 185 SER A C 1
ATOM 1509 O O . SER A 1 185 ? -16.628 2.351 4.228 1.00 93.62 185 SER A O 1
ATOM 1511 N N . ASN A 1 186 ? -14.916 3.802 4.201 1.00 91.94 186 ASN A N 1
ATOM 1512 C CA . ASN A 1 186 ? -15.577 4.914 4.865 1.00 91.94 186 ASN A CA 1
ATOM 1513 C C . ASN A 1 186 ? -15.568 6.144 3.948 1.00 91.94 186 ASN A C 1
ATOM 1515 O O . ASN A 1 186 ? -14.507 6.686 3.640 1.00 91.94 186 ASN A O 1
ATOM 1519 N N . ASP A 1 187 ? -16.753 6.620 3.566 1.00 91.88 187 ASP A N 1
ATOM 1520 C CA . ASP A 1 187 ? -16.913 7.768 2.664 1.00 91.88 187 ASP A CA 1
ATOM 1521 C C . ASP A 1 187 ? -16.309 9.053 3.238 1.00 91.88 187 ASP A C 1
ATOM 1523 O O . ASP A 1 187 ? -15.717 9.847 2.509 1.00 91.88 187 ASP A O 1
ATOM 1527 N N . THR A 1 188 ? -16.388 9.242 4.558 1.00 90.88 188 THR A N 1
ATOM 1528 C CA . THR A 1 188 ? -15.753 10.388 5.219 1.00 90.88 188 THR A CA 1
ATOM 1529 C C . THR A 1 188 ? -14.232 10.314 5.102 1.00 90.88 188 THR A C 1
ATOM 1531 O O . THR A 1 188 ? -13.595 11.322 4.803 1.00 90.88 188 THR A O 1
ATOM 1534 N N . GLY A 1 189 ? -13.653 9.123 5.283 1.00 88.81 189 GLY A N 1
ATOM 1535 C CA . GLY A 1 189 ? -12.217 8.899 5.106 1.00 88.81 189 GLY A CA 1
ATOM 1536 C C . GLY A 1 189 ? -11.778 9.171 3.668 1.00 88.81 189 GLY A C 1
ATOM 1537 O O . GLY A 1 189 ? -10.803 9.887 3.446 1.00 88.81 189 GLY A O 1
ATOM 1538 N N . ALA A 1 190 ? -12.552 8.695 2.688 1.00 90.88 190 ALA A N 1
ATOM 1539 C CA . ALA A 1 190 ? -12.305 8.957 1.271 1.00 90.88 190 ALA A CA 1
ATOM 1540 C C . ALA A 1 190 ? -12.349 10.458 0.952 1.00 90.88 190 ALA A C 1
ATOM 1542 O O . ALA A 1 190 ? -11.450 10.971 0.292 1.00 90.88 190 ALA A O 1
ATOM 1543 N N . HIS A 1 191 ? -13.351 11.180 1.460 1.00 90.81 191 HIS A N 1
ATOM 1544 C CA . HIS A 1 191 ? -13.486 12.620 1.246 1.00 90.81 191 HIS A CA 1
ATOM 1545 C C . HIS A 1 191 ? -12.312 13.411 1.845 1.00 90.81 191 HIS A C 1
ATOM 1547 O O . HIS A 1 191 ? -11.734 14.271 1.175 1.00 90.81 191 HIS A O 1
ATOM 1553 N N . ILE A 1 192 ? -11.928 13.103 3.091 1.00 89.00 192 ILE A N 1
ATOM 1554 C CA . ILE A 1 192 ? -10.774 13.729 3.755 1.00 89.00 192 ILE A CA 1
ATOM 1555 C C . ILE A 1 192 ? -9.507 13.474 2.939 1.00 89.00 192 ILE A C 1
ATOM 1557 O O . ILE A 1 192 ? -8.803 14.419 2.583 1.00 89.00 192 ILE A O 1
ATOM 1561 N N . MET A 1 193 ? -9.240 12.216 2.590 1.00 88.75 193 MET A N 1
ATOM 1562 C CA . MET A 1 193 ? -8.020 11.849 1.878 1.00 88.75 193 MET A CA 1
ATOM 1563 C C . MET A 1 193 ? -7.964 12.393 0.455 1.00 88.75 193 MET A C 1
ATOM 1565 O O . MET A 1 193 ? -6.904 12.833 0.015 1.00 88.75 193 MET A O 1
ATOM 1569 N N . ASN A 1 194 ? -9.097 12.466 -0.240 1.00 86.94 194 ASN A N 1
ATOM 1570 C CA . ASN A 1 194 ? -9.167 13.115 -1.542 1.00 86.94 194 ASN A CA 1
ATOM 1571 C C . ASN A 1 194 ? -8.817 14.610 -1.447 1.00 86.94 194 ASN A C 1
ATOM 1573 O O . ASN A 1 194 ? -8.068 15.122 -2.280 1.00 86.94 194 ASN A O 1
ATOM 1577 N N . SER A 1 195 ? -9.286 15.302 -0.402 1.00 85.56 195 SER A N 1
ATOM 1578 C CA . SER A 1 195 ? -8.923 16.701 -0.133 1.00 85.56 195 SER A CA 1
ATOM 1579 C C . SER A 1 195 ? -7.429 16.860 0.170 1.00 85.56 195 SER A C 1
ATOM 1581 O O . SER A 1 195 ? -6.765 17.717 -0.418 1.00 85.56 195 SER A O 1
ATOM 1583 N N . VAL A 1 196 ? -6.868 15.993 1.024 1.00 85.06 196 VAL A N 1
ATOM 1584 C CA . VAL A 1 196 ? -5.429 15.976 1.343 1.00 85.06 196 VAL A CA 1
ATOM 1585 C C . VAL A 1 196 ? -4.600 15.770 0.077 1.00 85.06 196 VAL A C 1
ATOM 1587 O O . VAL A 1 196 ? -3.683 16.548 -0.186 1.00 85.06 196 VAL A O 1
ATOM 1590 N N . PHE A 1 197 ? -4.937 14.773 -0.739 1.00 83.12 197 PHE A N 1
ATOM 1591 C CA . PHE A 1 197 ? -4.209 14.477 -1.970 1.00 83.12 197 PHE A CA 1
ATOM 1592 C C . PHE A 1 197 ? -4.366 15.556 -3.037 1.00 83.12 197 PHE A C 1
ATOM 1594 O O . PHE A 1 197 ? -3.416 15.808 -3.769 1.00 83.12 197 PHE A O 1
ATOM 1601 N N . SER A 1 198 ? -5.520 16.219 -3.119 1.00 77.75 198 SER A N 1
ATOM 1602 C CA . SER A 1 198 ? -5.714 17.337 -4.051 1.00 77.75 198 SER A CA 1
ATOM 1603 C C . SER A 1 198 ? -4.779 18.498 -3.712 1.00 77.75 198 SER A C 1
ATOM 1605 O O . SER A 1 198 ? -4.103 19.021 -4.592 1.00 77.75 198 SER A O 1
ATOM 1607 N N . LYS A 1 199 ? -4.651 18.842 -2.423 1.00 76.31 199 LYS A N 1
ATOM 1608 C CA . LYS A 1 199 ? -3.713 19.879 -1.961 1.00 76.31 199 LYS A CA 1
ATOM 1609 C C . LYS A 1 199 ? -2.251 19.491 -2.197 1.00 76.31 199 LYS A C 1
ATOM 1611 O O . LYS A 1 199 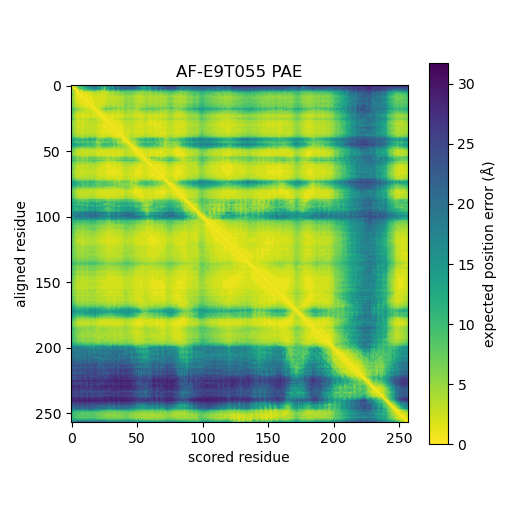? -1.466 20.317 -2.650 1.00 76.31 199 LYS A O 1
ATOM 1616 N N . HIS A 1 200 ? -1.888 18.236 -1.924 1.00 70.56 200 HIS A N 1
ATOM 1617 C CA . HIS A 1 200 ? -0.517 17.752 -2.126 1.00 70.56 200 HIS A CA 1
ATOM 1618 C C . HIS A 1 200 ? -0.147 17.616 -3.603 1.00 70.56 200 HIS A C 1
ATOM 1620 O O . HIS A 1 200 ? 0.982 17.923 -3.962 1.00 70.56 200 HIS A O 1
ATOM 1626 N N . GLY A 1 201 ? -1.078 17.201 -4.465 1.00 66.00 201 GLY A N 1
ATOM 1627 C CA . GLY A 1 201 ? -0.856 17.152 -5.910 1.00 66.00 201 GLY A CA 1
ATOM 1628 C C . GLY A 1 201 ? -0.497 18.528 -6.468 1.00 66.00 201 GLY A C 1
ATOM 1629 O O . GLY A 1 201 ? 0.464 18.645 -7.224 1.00 66.00 201 GLY A O 1
ATOM 1630 N N . VAL A 1 202 ? -1.195 19.572 -6.008 1.00 62.34 202 VAL A N 1
ATOM 1631 C CA . VAL A 1 202 ? -0.865 20.967 -6.333 1.00 62.34 202 VAL A CA 1
ATOM 1632 C C . VAL A 1 202 ? 0.512 21.345 -5.779 1.00 62.34 202 VAL A C 1
ATOM 1634 O O . VAL A 1 202 ? 1.343 21.851 -6.522 1.00 62.34 202 VAL A O 1
ATOM 1637 N N . ALA A 1 203 ? 0.811 21.042 -4.512 1.00 61.12 203 ALA A N 1
ATOM 1638 C CA . ALA A 1 203 ? 2.115 21.356 -3.920 1.00 61.12 203 ALA A CA 1
ATOM 1639 C C . ALA A 1 203 ? 3.292 20.673 -4.652 1.00 61.12 203 ALA A C 1
ATOM 1641 O O . ALA A 1 203 ? 4.288 21.326 -4.956 1.00 61.12 203 ALA A O 1
ATOM 1642 N N . LEU A 1 204 ? 3.165 19.386 -4.995 1.00 63.16 204 LEU A N 1
ATOM 1643 C CA . LEU A 1 204 ? 4.172 18.636 -5.755 1.00 63.16 204 LEU A CA 1
ATOM 1644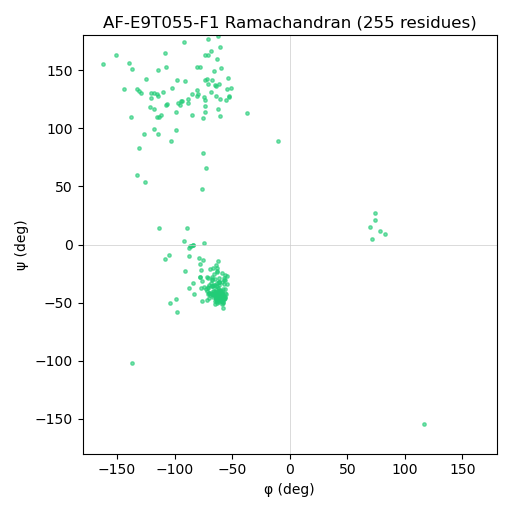 C C . LEU A 1 204 ? 4.337 19.186 -7.178 1.00 63.16 204 LEU A C 1
ATOM 1646 O O . LEU A 1 204 ? 5.462 19.314 -7.664 1.00 63.16 204 LEU A O 1
ATOM 1650 N N . ALA A 1 205 ? 3.234 19.542 -7.844 1.00 65.12 205 ALA A N 1
ATOM 1651 C CA . ALA A 1 205 ? 3.277 20.175 -9.158 1.00 65.12 205 ALA A CA 1
ATOM 1652 C C . ALA A 1 205 ? 3.979 21.541 -9.104 1.00 65.12 205 ALA A C 1
ATOM 1654 O O . ALA A 1 205 ? 4.821 21.824 -9.958 1.00 65.12 205 ALA A O 1
ATOM 1655 N N . ASN A 1 206 ? 3.697 22.341 -8.073 1.00 64.19 206 ASN A N 1
ATOM 1656 C CA . ASN A 1 206 ? 4.328 23.638 -7.851 1.00 64.19 206 ASN A CA 1
ATOM 1657 C C . ASN A 1 206 ? 5.834 23.482 -7.616 1.00 64.19 206 ASN A C 1
ATOM 1659 O O . ASN A 1 206 ? 6.619 24.102 -8.327 1.00 64.19 206 ASN A O 1
ATOM 1663 N N . MET A 1 207 ? 6.252 22.594 -6.704 1.00 63.56 207 MET A N 1
ATOM 1664 C CA . MET A 1 207 ? 7.674 22.302 -6.466 1.00 63.56 207 MET A CA 1
ATOM 1665 C C . MET A 1 207 ? 8.391 21.880 -7.754 1.00 63.56 207 MET A C 1
ATOM 1667 O O . MET A 1 207 ? 9.479 22.365 -8.052 1.00 63.56 207 MET A O 1
ATOM 1671 N N . ARG A 1 208 ? 7.761 21.028 -8.571 1.00 65.94 208 ARG A N 1
ATOM 1672 C CA . ARG A 1 208 ? 8.323 20.601 -9.859 1.00 65.94 208 ARG A CA 1
ATOM 1673 C C . ARG A 1 208 ? 8.484 21.763 -10.837 1.00 65.94 208 ARG A C 1
ATOM 1675 O O . ARG A 1 208 ? 9.515 21.866 -11.500 1.00 65.94 208 ARG A O 1
ATOM 1682 N N . ASN A 1 209 ? 7.457 22.597 -10.977 1.00 67.94 209 ASN A N 1
ATOM 1683 C CA . ASN A 1 209 ? 7.481 23.729 -11.901 1.00 67.94 209 ASN A CA 1
ATOM 1684 C C . ASN A 1 209 ? 8.550 24.749 -11.483 1.00 67.94 209 ASN A C 1
ATOM 1686 O O . ASN A 1 209 ? 9.285 25.232 -12.339 1.00 67.94 209 ASN A O 1
ATOM 1690 N N . MET A 1 210 ? 8.714 24.964 -10.177 1.00 66.12 210 MET A N 1
ATOM 1691 C CA . MET A 1 210 ? 9.782 25.776 -9.593 1.00 66.12 210 MET A CA 1
ATOM 1692 C C . MET A 1 210 ? 11.179 25.228 -9.910 1.00 66.12 210 MET A C 1
ATOM 1694 O O . MET A 1 210 ? 12.021 25.961 -10.424 1.00 66.12 210 MET A O 1
ATOM 1698 N N . SER A 1 211 ? 11.430 23.930 -9.697 1.00 66.12 211 SER A N 1
ATOM 1699 C CA . SER A 1 211 ? 12.726 23.315 -10.034 1.00 66.12 211 SER A CA 1
ATOM 1700 C C . SER A 1 211 ? 13.032 23.358 -11.536 1.00 66.12 211 SER A C 1
ATOM 1702 O O . SER A 1 211 ? 14.185 23.532 -11.929 1.00 66.12 211 SER A O 1
ATOM 1704 N N . LYS A 1 212 ? 12.016 23.207 -12.399 1.00 72.38 212 LYS A N 1
ATOM 1705 C CA . LYS A 1 212 ? 12.182 23.343 -13.856 1.00 72.38 212 LYS A CA 1
ATOM 1706 C C . LYS A 1 212 ? 12.487 24.781 -14.266 1.00 72.38 212 LYS A C 1
ATOM 1708 O O . LYS A 1 212 ? 13.346 24.975 -15.120 1.00 72.38 212 LYS A O 1
ATOM 1713 N N . ALA A 1 213 ? 11.803 25.756 -13.670 1.00 70.31 213 ALA A N 1
ATOM 1714 C CA . ALA A 1 213 ? 12.057 27.171 -13.908 1.00 70.31 213 ALA A CA 1
ATOM 1715 C C . ALA A 1 213 ? 13.484 27.550 -13.489 1.00 70.31 213 ALA A C 1
ATOM 1717 O O . ALA A 1 213 ? 14.198 28.153 -14.281 1.00 70.31 213 ALA A O 1
ATOM 1718 N N . ALA A 1 214 ? 13.938 27.098 -12.316 1.00 73.06 214 ALA A N 1
ATOM 1719 C CA . ALA A 1 214 ? 15.304 27.323 -11.844 1.00 73.06 214 ALA A CA 1
ATOM 1720 C C . ALA A 1 214 ? 16.363 26.748 -12.805 1.00 73.06 214 ALA A C 1
ATOM 1722 O O . ALA A 1 214 ? 17.260 27.468 -13.225 1.00 73.06 214 ALA A O 1
ATOM 1723 N N . LYS A 1 215 ? 16.213 25.487 -13.244 1.00 75.50 215 LYS A N 1
ATOM 1724 C CA . LYS A 1 215 ? 17.135 24.868 -14.221 1.00 75.50 215 LYS A CA 1
ATOM 1725 C C . LYS A 1 215 ? 17.102 25.533 -15.598 1.00 75.50 215 LYS A C 1
ATOM 1727 O O . LYS A 1 215 ? 18.075 25.458 -16.341 1.00 75.50 215 LYS A O 1
ATOM 1732 N N . ARG A 1 216 ? 15.957 26.096 -15.994 1.00 74.81 216 ARG A N 1
ATOM 1733 C CA . ARG A 1 216 ? 15.830 26.828 -17.257 1.00 74.81 216 ARG A CA 1
ATOM 1734 C C . ARG A 1 216 ? 16.597 28.145 -17.186 1.00 74.81 216 ARG A C 1
ATOM 1736 O O . ARG A 1 216 ? 17.347 28.423 -18.108 1.00 74.81 216 ARG A O 1
ATOM 1743 N N . LEU A 1 217 ? 16.440 28.881 -16.090 1.00 71.12 217 LEU A N 1
ATOM 1744 C CA . LEU A 1 217 ? 17.154 30.130 -15.844 1.00 71.12 217 LEU A CA 1
ATOM 1745 C C . LEU A 1 217 ? 18.665 29.918 -15.791 1.00 71.12 217 LEU A C 1
ATOM 1747 O O . LEU A 1 217 ? 19.383 30.628 -16.472 1.00 71.12 217 LEU A O 1
ATOM 1751 N N . GLU A 1 218 ? 19.127 28.884 -15.086 1.00 75.69 218 GLU A N 1
ATOM 1752 C CA . GLU A 1 218 ? 20.551 28.518 -15.034 1.00 75.69 218 GLU A CA 1
ATOM 1753 C C . GLU A 1 218 ? 21.127 28.267 -16.441 1.00 75.69 218 GLU A C 1
ATOM 1755 O O . GLU A 1 218 ? 22.201 28.750 -16.778 1.00 75.69 218 GLU A O 1
ATOM 1760 N N . ARG A 1 219 ? 20.374 27.587 -17.320 1.00 72.81 219 ARG A N 1
ATOM 1761 C CA . ARG A 1 219 ? 20.787 27.367 -18.718 1.00 72.81 219 ARG A CA 1
ATOM 1762 C C . ARG A 1 219 ? 20.754 28.625 -19.579 1.00 72.81 219 ARG A C 1
ATOM 1764 O O . ARG A 1 219 ? 21.571 28.738 -20.485 1.00 72.81 219 ARG A O 1
ATOM 1771 N N . GLU A 1 220 ? 19.769 29.495 -19.374 1.00 73.44 220 GLU A N 1
ATOM 1772 C CA . GLU A 1 220 ? 19.661 30.771 -20.090 1.00 73.44 220 GLU A CA 1
ATOM 1773 C C . GLU A 1 220 ? 20.831 31.684 -19.682 1.00 73.44 220 GLU A C 1
ATOM 1775 O O . GLU A 1 220 ? 21.523 32.204 -20.556 1.00 73.44 220 GLU A O 1
ATOM 1780 N N . GLU A 1 221 ? 21.156 31.748 -18.386 1.00 72.50 221 GLU A N 1
ATOM 1781 C CA . GLU A 1 221 ? 22.320 32.465 -17.851 1.00 72.50 221 GLU A CA 1
ATOM 1782 C C . GLU A 1 221 ? 23.646 31.908 -18.393 1.00 72.50 221 GLU A C 1
ATOM 1784 O O . GLU A 1 221 ? 24.479 32.679 -18.876 1.00 72.50 221 GLU A O 1
ATOM 1789 N N . ASP A 1 222 ? 23.821 30.581 -18.408 1.00 74.25 222 ASP A N 1
ATOM 1790 C CA . ASP A 1 222 ? 24.989 29.918 -19.010 1.00 74.25 222 ASP A CA 1
ATOM 1791 C C . ASP A 1 222 ? 25.110 30.188 -20.524 1.00 74.25 222 ASP A C 1
ATOM 1793 O O . ASP A 1 222 ? 26.212 30.196 -21.079 1.00 74.25 222 ASP A O 1
ATOM 1797 N N . ALA A 1 223 ? 23.984 30.421 -21.207 1.00 73.88 223 ALA A N 1
ATOM 1798 C CA . ALA A 1 223 ? 23.924 30.789 -22.622 1.00 73.88 223 ALA A CA 1
ATOM 1799 C C . ALA A 1 223 ? 24.076 32.306 -22.870 1.00 73.88 223 ALA A C 1
ATOM 1801 O O . ALA A 1 223 ? 24.098 32.736 -24.025 1.00 73.88 223 ALA A O 1
ATOM 1802 N N . GLY A 1 224 ? 24.215 33.114 -21.813 1.00 68.06 224 GLY A N 1
ATOM 1803 C CA . GLY A 1 224 ? 24.344 34.572 -21.887 1.00 68.06 224 GLY A CA 1
ATOM 1804 C C . GLY A 1 224 ? 23.024 35.321 -22.106 1.00 68.06 224 GLY A C 1
ATOM 1805 O O . GLY A 1 224 ? 23.046 36.519 -22.398 1.00 68.06 224 GLY A O 1
ATOM 1806 N N . GLU A 1 225 ? 21.885 34.643 -21.971 1.00 63.06 225 GLU A N 1
ATOM 1807 C CA . GLU A 1 225 ? 20.547 35.228 -22.024 1.00 63.06 225 GLU A CA 1
ATOM 1808 C C . GLU A 1 225 ? 20.031 35.485 -20.601 1.00 63.06 225 GLU A C 1
ATOM 1810 O O . GLU A 1 225 ? 19.911 34.578 -19.784 1.00 63.06 225 GLU A O 1
ATOM 1815 N N . PHE A 1 226 ? 19.692 36.736 -20.287 1.00 58.66 226 PHE A N 1
ATOM 1816 C CA . PHE A 1 226 ? 19.136 37.086 -18.979 1.00 58.66 226 PHE A CA 1
ATOM 1817 C C . PHE A 1 226 ? 17.608 37.107 -19.037 1.00 58.66 226 PHE A C 1
ATOM 1819 O O . PHE A 1 226 ? 17.012 37.884 -19.789 1.00 58.66 226 PHE A O 1
ATOM 1826 N N . SER A 1 227 ? 16.967 36.273 -18.221 1.00 63.31 227 SER A N 1
ATOM 1827 C CA . SER A 1 227 ? 15.510 36.273 -18.075 1.00 63.31 227 SER A CA 1
ATOM 1828 C C . SER A 1 227 ? 15.019 37.502 -17.303 1.00 63.31 227 SER A C 1
ATOM 1830 O O . SER A 1 227 ? 15.618 37.929 -16.319 1.00 63.31 227 SER A O 1
ATOM 1832 N N . LEU A 1 228 ? 13.872 38.038 -17.728 1.00 59.06 228 LEU A N 1
ATOM 1833 C CA . LEU A 1 228 ? 13.183 39.166 -17.085 1.00 59.06 228 LEU A CA 1
ATOM 1834 C C . LEU A 1 228 ? 12.383 38.770 -15.831 1.00 59.06 228 LEU A C 1
ATOM 1836 O O . LEU A 1 228 ? 11.931 39.654 -15.109 1.00 59.06 228 LEU A O 1
ATOM 1840 N N . PHE A 1 229 ? 12.192 37.471 -15.584 1.00 65.50 229 PHE A N 1
ATOM 1841 C CA . PHE A 1 229 ? 11.406 36.942 -14.465 1.00 65.50 229 PHE A CA 1
ATOM 1842 C C . PHE A 1 229 ? 12.226 35.968 -13.623 1.00 65.50 229 PHE A C 1
ATOM 1844 O O . PHE A 1 229 ? 12.984 35.155 -14.163 1.00 65.50 229 PHE A O 1
ATOM 1851 N N . GLY A 1 230 ? 12.022 36.010 -12.304 1.00 63.06 230 GLY A N 1
ATOM 1852 C CA . GLY A 1 230 ? 12.636 35.066 -11.370 1.00 63.06 230 GLY A CA 1
ATOM 1853 C C . GLY A 1 230 ? 12.005 33.670 -11.432 1.00 63.06 230 GLY A C 1
ATOM 1854 O O . GLY A 1 230 ? 10.880 33.492 -11.907 1.00 63.06 230 GLY A O 1
ATOM 1855 N N . ALA A 1 231 ? 12.703 32.660 -10.897 1.00 60.03 231 ALA A N 1
ATOM 1856 C CA . ALA A 1 231 ? 12.236 31.265 -10.890 1.00 60.03 231 ALA A CA 1
ATOM 1857 C C . ALA A 1 231 ? 10.841 31.108 -10.260 1.00 60.03 231 ALA A C 1
ATOM 1859 O O . ALA A 1 231 ? 10.044 30.283 -10.705 1.00 60.03 231 ALA A O 1
ATOM 1860 N N . GLU A 1 232 ? 10.544 31.930 -9.251 1.00 56.12 232 GLU A N 1
ATOM 1861 C CA . GLU A 1 232 ? 9.278 31.945 -8.520 1.00 56.12 232 GLU A CA 1
ATOM 1862 C C . GLU A 1 232 ? 8.113 32.515 -9.325 1.00 56.12 232 GLU A C 1
ATOM 1864 O O . GLU A 1 232 ? 7.021 31.942 -9.331 1.00 56.12 232 GLU A O 1
ATOM 1869 N N . GLU A 1 233 ? 8.355 33.571 -10.096 1.00 60.62 233 GLU A N 1
ATOM 1870 C CA . GLU A 1 233 ? 7.354 34.162 -10.984 1.00 60.62 233 GLU A CA 1
ATOM 1871 C C . GLU A 1 233 ? 7.063 33.241 -12.173 1.00 60.62 233 GLU A C 1
ATOM 1873 O O . GLU A 1 233 ? 5.899 32.995 -12.491 1.00 60.62 233 GLU A O 1
ATOM 1878 N N . ILE A 1 234 ? 8.100 32.645 -12.774 1.00 60.28 234 ILE A N 1
ATOM 1879 C CA . ILE A 1 234 ? 7.948 31.670 -13.867 1.00 60.28 234 ILE A CA 1
ATOM 1880 C C . ILE A 1 234 ? 7.226 30.415 -13.370 1.00 60.28 234 ILE A C 1
ATOM 1882 O O . ILE A 1 234 ? 6.297 29.936 -14.022 1.00 60.28 234 ILE A O 1
ATOM 1886 N N . GLY A 1 235 ? 7.622 29.888 -12.209 1.00 57.12 235 GLY A N 1
ATOM 1887 C CA . GLY A 1 235 ? 6.973 28.735 -11.594 1.00 57.12 235 GLY A CA 1
ATOM 1888 C C . GLY A 1 235 ? 5.495 28.998 -11.312 1.00 57.12 235 GLY A C 1
ATOM 1889 O O . GLY A 1 235 ? 4.656 28.170 -11.665 1.00 57.12 235 GLY A O 1
ATOM 1890 N N . THR A 1 236 ? 5.167 30.177 -10.777 1.00 61.88 236 THR A N 1
ATOM 1891 C CA . THR A 1 236 ? 3.786 30.590 -10.485 1.00 61.88 236 THR A CA 1
ATOM 1892 C C . THR A 1 236 ? 2.950 30.759 -11.760 1.00 61.88 236 THR A C 1
ATOM 1894 O O . THR A 1 236 ? 1.832 30.243 -11.843 1.00 61.88 236 THR A O 1
ATOM 1897 N N . LEU A 1 237 ? 3.496 31.391 -12.803 1.00 57.75 237 LEU A N 1
ATOM 1898 C CA . LEU A 1 237 ? 2.839 31.525 -14.112 1.00 57.75 237 LEU A CA 1
ATOM 1899 C C . LEU A 1 237 ? 2.599 30.165 -14.789 1.00 57.75 237 LEU A C 1
ATOM 1901 O O . LEU A 1 237 ? 1.581 29.968 -15.448 1.00 57.75 237 LEU A O 1
ATOM 1905 N N . MET A 1 238 ? 3.494 29.193 -14.581 1.00 57.00 238 MET A N 1
ATOM 1906 C CA . MET A 1 238 ? 3.328 27.816 -15.064 1.00 57.00 238 MET A CA 1
ATOM 1907 C C . MET A 1 238 ? 2.324 26.986 -14.249 1.00 57.00 238 MET A C 1
ATOM 1909 O O . MET A 1 238 ? 1.927 25.906 -14.689 1.00 57.00 238 MET A O 1
ATOM 1913 N N . THR A 1 239 ? 1.912 27.448 -13.065 1.00 54.22 239 THR A N 1
ATOM 1914 C CA . THR A 1 239 ? 0.992 26.718 -12.173 1.00 54.22 239 THR A CA 1
ATOM 1915 C C . THR A 1 239 ? -0.492 26.995 -12.405 1.00 54.22 239 THR A C 1
ATOM 1917 O O . THR A 1 239 ? -1.288 26.581 -11.561 1.00 54.22 239 THR A O 1
ATOM 1920 N N . CYS A 1 240 ? -0.890 27.620 -13.531 1.00 44.19 240 CYS A N 1
ATOM 1921 C CA . CYS A 1 240 ? -2.301 27.785 -13.914 1.00 44.19 240 CYS A CA 1
ATOM 1922 C C . CYS A 1 240 ? -3.119 26.541 -13.535 1.00 44.19 240 CYS A C 1
ATOM 1924 O O . CYS A 1 240 ? -2.867 25.437 -14.015 1.00 44.19 240 CYS A O 1
ATOM 1926 N N . THR A 1 241 ? -4.026 26.764 -12.584 1.00 44.38 241 THR A N 1
ATOM 1927 C CA . THR A 1 241 ? -4.809 25.832 -11.770 1.00 44.38 241 THR A CA 1
ATOM 1928 C C . THR A 1 241 ? -4.739 24.370 -12.217 1.00 44.38 241 THR A C 1
ATOM 1930 O O . THR A 1 241 ? -5.577 23.898 -12.984 1.00 44.38 241 THR A O 1
ATOM 1933 N N . THR A 1 242 ? -3.764 23.620 -11.697 1.00 44.84 242 THR A N 1
ATOM 1934 C CA . THR A 1 242 ? -3.709 22.164 -11.889 1.00 44.84 242 THR A CA 1
ATOM 1935 C C . THR A 1 242 ? -4.758 21.500 -10.998 1.00 44.84 242 THR A C 1
ATOM 1937 O O . THR A 1 242 ? -4.481 20.985 -9.917 1.00 44.84 242 THR A O 1
ATOM 1940 N N . VAL A 1 243 ? -6.019 21.542 -11.435 1.00 48.34 243 VAL A N 1
ATOM 1941 C CA . VAL A 1 243 ? -7.048 20.661 -10.880 1.00 48.34 243 VAL A CA 1
ATOM 1942 C C . VAL A 1 243 ? -6.604 19.242 -11.201 1.00 48.34 243 VAL A C 1
ATOM 1944 O O . VAL A 1 243 ? -6.466 18.877 -12.367 1.00 48.34 243 VAL A O 1
ATOM 1947 N N . ARG A 1 244 ? -6.323 18.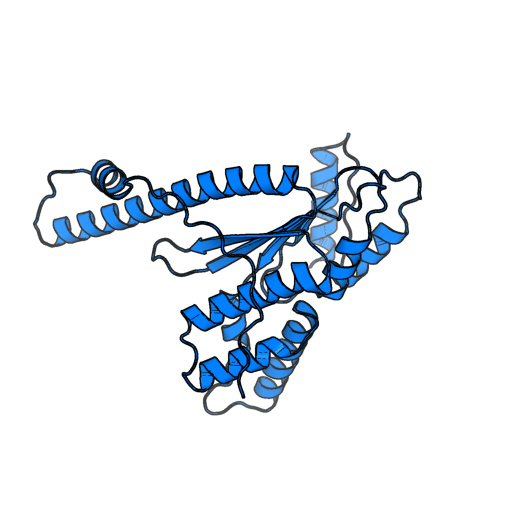451 -10.164 1.00 52.38 244 ARG A N 1
ATOM 1948 C CA . ARG A 1 244 ? -6.005 17.037 -10.331 1.00 52.38 244 ARG A CA 1
ATOM 1949 C C . ARG A 1 244 ? -7.153 16.372 -11.092 1.00 52.38 244 ARG A C 1
ATOM 1951 O O . ARG A 1 244 ? -8.296 16.453 -10.641 1.00 52.38 244 ARG A O 1
ATOM 1958 N N . GLU A 1 245 ? -6.847 15.715 -12.211 1.00 55.03 245 GLU A N 1
ATOM 1959 C CA . GLU A 1 245 ? -7.847 14.932 -12.938 1.00 55.03 245 GLU A CA 1
ATOM 1960 C C . GLU A 1 245 ? -8.519 13.923 -11.993 1.00 55.03 245 GLU A C 1
ATOM 1962 O O . GLU A 1 245 ? -7.850 13.377 -11.100 1.00 55.03 245 GLU A O 1
ATOM 1967 N N . PRO A 1 246 ? -9.833 13.675 -12.151 1.00 55.44 246 PRO A N 1
ATOM 1968 C CA . PRO A 1 246 ? -10.540 12.712 -11.326 1.00 55.44 246 PRO A CA 1
ATOM 1969 C C . PRO A 1 246 ? -9.813 11.370 -11.351 1.00 55.44 246 PRO A C 1
ATOM 1971 O O . PRO A 1 246 ? -9.521 10.819 -12.411 1.00 55.44 246 PRO A O 1
ATOM 1974 N N . LEU A 1 247 ? -9.522 10.836 -10.167 1.00 66.69 247 LEU A N 1
ATOM 1975 C CA . LEU A 1 247 ? -8.934 9.512 -10.039 1.00 66.69 247 LEU A CA 1
ATOM 1976 C C . LEU A 1 247 ? -9.881 8.481 -10.654 1.00 66.69 247 LEU A C 1
ATOM 1978 O O . LEU A 1 247 ? -10.944 8.211 -10.095 1.00 66.69 247 LEU A O 1
ATOM 1982 N N . MET A 1 248 ? -9.490 7.892 -11.785 1.00 75.81 248 MET A N 1
ATOM 1983 C CA . MET A 1 248 ? -10.279 6.819 -12.383 1.00 75.81 248 MET A CA 1
ATOM 1984 C C . MET A 1 248 ? -10.369 5.631 -11.409 1.00 75.81 248 MET A C 1
ATOM 1986 O O . MET A 1 248 ? -9.363 5.284 -10.762 1.00 75.81 248 MET A O 1
ATOM 1990 N N . PRO A 1 249 ? -11.550 4.999 -11.275 1.00 85.31 249 PRO A N 1
ATOM 1991 C CA . PRO A 1 249 ? -11.689 3.774 -10.494 1.00 85.31 249 PRO A CA 1
ATOM 1992 C C . PRO A 1 249 ? -10.782 2.680 -11.077 1.00 85.31 249 PRO A C 1
ATOM 1994 O O . PRO A 1 249 ? -10.474 2.720 -12.272 1.00 85.31 249 PRO A O 1
ATOM 1997 N N . PRO A 1 250 ? -10.315 1.715 -10.266 1.00 91.00 250 PRO A N 1
ATOM 1998 C CA . PRO A 1 250 ? -9.526 0.621 -10.802 1.00 91.00 250 PRO A CA 1
ATOM 1999 C C . PRO A 1 250 ? -10.370 -0.230 -11.753 1.00 91.00 250 PRO A C 1
ATOM 2001 O O . PRO A 1 250 ? -11.525 -0.567 -11.473 1.00 91.00 250 PRO A O 1
ATOM 2004 N N . VAL A 1 251 ? -9.764 -0.594 -12.876 1.00 92.94 251 VAL A N 1
ATOM 2005 C CA . VAL A 1 251 ? -10.371 -1.433 -13.915 1.00 92.94 251 VAL A CA 1
ATOM 2006 C C . VAL A 1 251 ? -9.733 -2.812 -13.905 1.00 92.94 251 VAL A C 1
ATOM 2008 O O . VAL A 1 251 ? -8.696 -3.010 -13.269 1.00 92.94 251 VAL A O 1
ATOM 2011 N N . GLU A 1 252 ? -10.369 -3.778 -14.569 1.00 93.94 252 GLU A N 1
ATOM 2012 C CA . GLU A 1 252 ? -9.776 -5.105 -14.721 1.00 93.94 252 GLU A CA 1
ATOM 2013 C C . GLU A 1 252 ? -8.352 -4.980 -15.296 1.00 93.94 252 GLU A C 1
ATOM 2015 O O . GLU A 1 252 ? -8.176 -4.275 -16.293 1.00 93.94 252 GLU A O 1
ATOM 2020 N N . PRO A 1 253 ? -7.332 -5.580 -14.652 1.00 92.44 253 PRO A N 1
ATOM 2021 C CA . PRO A 1 253 ? -5.950 -5.396 -15.076 1.00 92.44 253 PRO A CA 1
ATOM 2022 C C . PRO A 1 253 ? -5.704 -5.992 -16.457 1.00 92.44 253 PRO A C 1
ATOM 2024 O O . PRO A 1 253 ? -6.304 -7.010 -16.815 1.00 92.44 253 PRO A O 1
ATOM 2027 N N . TYR A 1 254 ? -4.771 -5.389 -17.195 1.00 90.75 254 TYR A N 1
ATOM 2028 C CA . TYR A 1 254 ? -4.391 -5.863 -18.520 1.00 90.75 254 TYR A CA 1
ATOM 2029 C C . TYR A 1 254 ? -4.067 -7.367 -18.519 1.00 90.75 254 TYR A C 1
ATOM 2031 O O . TYR A 1 254 ? -3.354 -7.876 -17.649 1.00 90.75 254 TYR A O 1
ATOM 2039 N N . ARG A 1 255 ? -4.591 -8.072 -19.524 1.00 91.44 255 ARG A N 1
ATOM 2040 C CA . ARG A 1 255 ? -4.361 -9.497 -19.758 1.00 91.44 255 ARG A CA 1
ATOM 2041 C C . ARG A 1 255 ? -3.462 -9.661 -20.969 1.00 91.44 255 ARG A C 1
ATOM 2043 O O . ARG A 1 255 ? -3.823 -9.228 -22.061 1.00 91.44 255 ARG A O 1
ATOM 2050 N N . PHE A 1 256 ? -2.305 -10.281 -20.767 1.00 85.25 256 PHE A N 1
ATOM 2051 C CA . PHE A 1 256 ? -1.416 -10.631 -21.869 1.00 85.25 256 PHE A CA 1
ATOM 2052 C C . PHE A 1 256 ? -1.718 -12.066 -22.325 1.00 85.25 256 PHE A C 1
ATOM 2054 O O . PHE A 1 256 ? -1.699 -12.953 -21.464 1.00 85.25 256 PHE A O 1
ATOM 2061 N N . PRO A 1 257 ? -2.035 -12.284 -23.614 1.00 73.06 257 PRO A N 1
ATOM 2062 C CA . PRO A 1 257 ? -2.304 -13.614 -24.158 1.00 73.06 257 PRO A CA 1
ATOM 2063 C C . PRO A 1 257 ? -1.079 -14.540 -24.127 1.00 73.06 257 PRO A C 1
ATOM 2065 O O . PRO A 1 257 ? 0.071 -14.043 -24.091 1.00 73.06 257 PRO A O 1
#

pLDDT: mean 83.59, std 13.02, range [44.19, 97.81]

Nearest PDB structures (foldseek):
  3l7p-assembly1_D  TM=3.233E-01  e=5.036E+00  Streptococcus mutans
  3ta0-assembly1_A  TM=3.271E-01  e=3.774E+00  Archaeoglobus fulgidus DSM 4304
  3t9z-assembly1_B  TM=3.844E-01  e=6.720E+00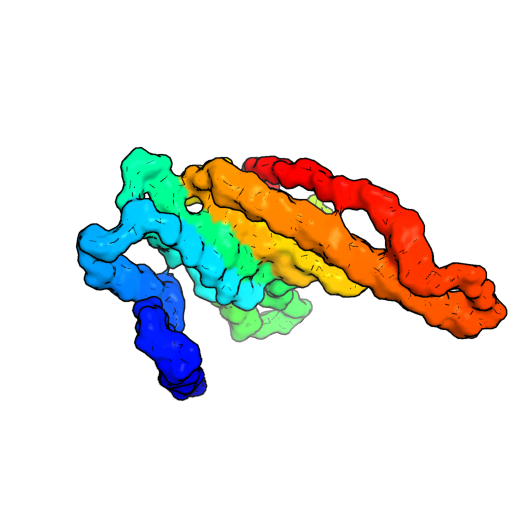  Archaeoglobus fulgidus DSM 4304
  3ncp-assembly3_C  TM=2.748E-01  e=6.343E+00  Archaeoglobus fulgidus

InterPro domains:
  IPR031009 Three-Cys-motif partner protein [TIGR04474] (6-200)

Mean predicted aligned error: 9.08 Å

Solvent-accessible surface area (backbone atoms only — not comparable to full-atom values): 14633 Å² total; per-residue (Å²): 115,70,72,60,52,48,52,50,51,43,54,53,50,45,70,78,40,73,89,56,96,78,85,77,81,81,77,59,61,72,54,47,50,62,54,53,64,66,70,55,56,88,82,46,68,44,66,53,92,47,75,43,80,42,83,40,78,63,55,74,59,35,28,68,44,57,50,48,44,46,58,66,39,62,41,97,82,68,43,38,40,30,37,41,32,46,38,23,60,62,52,56,65,72,57,63,68,72,65,100,79,61,51,75,67,54,54,48,52,31,49,58,45,50,54,31,44,25,38,30,69,64,44,65,66,66,55,34,45,49,50,29,34,76,72,64,76,28,51,78,66,55,40,45,51,43,55,54,30,40,54,42,28,43,42,34,75,72,62,61,32,74,45,68,48,76,46,80,41,54,49,79,88,65,51,70,52,35,32,38,39,37,35,28,51,42,70,68,58,49,53,53,50,51,52,53,51,51,56,47,53,40,52,53,50,44,55,33,38,29,55,48,30,42,58,48,49,55,52,33,50,76,70,73,44,82,75,96,64,54,38,66,56,49,15,55,67,71,48,69,81,67,71,73,73,81,81,74,76,64,53,88,58,78,80,55,133

Sequence (257 aa):
MQQTTAANLEMELRAQYPGRSLEVLRGDCNVEIPGYLKTLSIDWPRYAAVFAMVDQFSAEISWDTLEYLSRFRRNKRGFKVELWLYFGHGLLPRGLGLGDEPDKAAVKRVQEYADRIDRMYGTAQWRELWRAREAGSLSGASFRGELVNLMRWRLERVLGYKTTLPLEFTNENGNPIYTVIFATSNDTGAHIMNSVFSKHGVALANMRNMSKAAKRLEREEDAGEFSLFGAEEIGTLMTCTTVREPLMPPVEPYRFP

Organism: NCBI:txid525370

Secondary structure (DSSP, 8-state):
-HHHHHHHHHHHHHHH-TTS------S-HHHHHHHHHHHS-TTS-TTS--EEEE--SSS-S-HHHHHHHHHH---TT---PEEEEEE-TTTGGGGT---SS--HHHHHHHHHHHHHHHHHHTSSTHHHHHHHHHTTSS-HHHHHHHHHHHHHHHHHHTS--SEEEEEEEE-TTS-EEEEEEEEES-HHHHHHHHHHHHHHHHHHHHHHHHHHHHHHHHHHHHTTPPPSS-HHHHHHHHTTT-PPPP-PPP-PPP---

Radius of gyration: 22.0 Å; Cα contacts (8 Å, |Δi|>4): 314; chains: 1; bounding box: 47×60×55 Å

Foldseek 3Di:
DQVVVQVVVVVVCCVVCVPDDDDGFGDQCQPGVLVVLVVDDPPPPLQDAAEDEADDQALRDFPVSVLSQLPSRDHPLSKGHKYWHKFQLVCLVVQQDDPPDHDPVSVVSNVVSLVSVCRSLVHNQLVQLVVCVVVVVADPVRSSVLVVLSSQCCCCPVSPFPDKDKAFDADLVRHTRIIIIITINDPVVVVVVVVVRQVVVLVRLLSSQLSVLVVVQVVCVVVVHHDPDDSNVRSVVVSPPPRPDPDDRRDDGDGHD